Protein AF-A0AAV5HMB4-F1 (afdb_monomer)

Nearest PDB structures (foldseek):
  8u84-assembly1_C1  TM=8.748E-01  e=2.556E-08  Homo sapiens
  4hxi-assembly1_B  TM=8.265E-01  e=2.026E-08  Homo sapiens
  8khp-assembly1_C  TM=8.123E-01  e=6.474E-08  Homo sapiens
  8jas-assembly1_E  TM=8.617E-01  e=1.674E-06  Homo sapiens
  2wzk-assembly1_A  TM=7.618E-01  e=9.342E-06  Mus musculus

Sequence (231 aa):
MALETIEWDQGWDCIQNGITKLKRILEEKPEQPFSSEEYMELYTTIYNMCEQKPPHDYSQQLYDKYREAFEEYITSTVLPSLREKHDEFMLRELVKRWSNHKVMIFWLLRFFHYLDRKFIPRRSLPALNEVGLTCFRELVYNEINGKVRDAVITLIDKEREGERIDRTLLKNVLDIFVEIDMECYEKDFEEPMLNDTGGYYSCKASSWILEDSCPDYMLKATLSSYALVGL

Organism: NCBI:txid152421

Secondary structure (DSSP, 8-state):
-PPPPPPHHHHHHHHHHHHHHHHHHHTT-S-PPPPHHHHHHHHHHHHHHHHSPTTS--HHHHHHHHHHHHHHHIIIIIHHHHHT--HHHHHHHHHHHHHHHHHHHHHHHHHTHHIIIIIHHHHTPPPHHHHHHHHHIIIIIHHHHHHHHHHHHHHHHHHHTT----HHHHHHHHHHHHHH-HHHIIIIIIHHHHHHHHHHHHHHHHHHHHHS-HHHHHHHHHHHHHHHTT-

Mean predicted aligned error: 5.45 Å

pLDDT: mean 91.78, std 8.95, range [39.41, 98.06]

Structure (mmCIF, N/CA/C/O backbone):
data_AF-A0AAV5HMB4-F1
#
_entry.id   AF-A0AAV5HMB4-F1
#
loop_
_atom_site.group_PDB
_atom_site.id
_atom_site.type_symbol
_atom_site.label_atom_id
_atom_site.label_alt_id
_atom_site.label_comp_id
_atom_site.label_asym_id
_atom_site.label_entity_id
_atom_site.label_seq_id
_atom_site.pdbx_PDB_ins_code
_atom_site.Cartn_x
_atom_site.Cartn_y
_atom_site.Cartn_z
_atom_site.occupancy
_atom_site.B_iso_or_equiv
_atom_site.auth_seq_id
_atom_site.auth_comp_id
_atom_site.auth_asym_id
_atom_site.auth_atom_id
_atom_site.pdbx_PDB_model_num
ATOM 1 N N . MET A 1 1 ? -26.431 11.443 32.943 1.00 39.41 1 MET A N 1
ATOM 2 C CA . MET A 1 1 ? -26.708 10.042 32.570 1.00 39.41 1 MET A CA 1
ATOM 3 C C . MET A 1 1 ? -25.369 9.339 32.556 1.00 39.41 1 MET A C 1
ATOM 5 O O . MET A 1 1 ? -24.471 9.846 31.897 1.00 39.41 1 MET A O 1
ATOM 9 N N . ALA A 1 2 ? -25.184 8.302 33.371 1.00 49.53 2 ALA A N 1
ATOM 10 C CA . ALA A 1 2 ? -23.977 7.488 33.279 1.00 49.53 2 ALA A CA 1
ATOM 11 C C . ALA A 1 2 ? -24.028 6.758 31.932 1.00 49.53 2 ALA A C 1
ATOM 13 O O . ALA A 1 2 ? -25.056 6.162 31.623 1.00 49.53 2 ALA A O 1
ATOM 14 N N . LEU A 1 3 ? -22.978 6.888 31.119 1.00 63.16 3 LEU A N 1
ATOM 15 C CA . LEU A 1 3 ? -22.806 6.044 29.940 1.00 63.16 3 LEU A CA 1
ATOM 16 C C . LEU A 1 3 ? -22.775 4.595 30.431 1.00 63.16 3 LEU A C 1
ATOM 18 O O . LEU A 1 3 ? -22.054 4.282 31.381 1.00 63.16 3 LEU A O 1
ATOM 22 N N . GLU A 1 4 ? -23.618 3.753 29.844 1.00 78.50 4 GLU A N 1
ATOM 23 C CA . GLU A 1 4 ? -23.604 2.318 30.104 1.00 78.50 4 GLU A CA 1
ATOM 24 C C . GLU A 1 4 ? -22.206 1.785 29.760 1.00 78.50 4 GLU A C 1
ATOM 26 O O . GLU A 1 4 ? -21.604 2.215 28.775 1.00 78.50 4 GLU A O 1
ATOM 31 N N . THR A 1 5 ? -21.642 0.936 30.621 1.00 87.31 5 THR A N 1
ATOM 32 C CA . THR A 1 5 ? -20.310 0.369 30.373 1.00 87.31 5 THR A CA 1
ATOM 33 C C . THR A 1 5 ? -20.418 -0.635 29.235 1.00 87.31 5 THR A C 1
ATOM 35 O O . THR A 1 5 ? -21.193 -1.582 29.318 1.00 87.31 5 THR A O 1
ATOM 38 N N . ILE A 1 6 ? -19.661 -0.396 28.170 1.00 92.44 6 ILE A N 1
ATOM 39 C CA . ILE A 1 6 ? -19.505 -1.299 27.039 1.00 92.44 6 ILE A CA 1
ATOM 40 C C . ILE A 1 6 ? -18.429 -2.305 27.426 1.00 92.44 6 ILE A C 1
ATOM 42 O O . ILE A 1 6 ? -17.275 -1.927 27.649 1.00 92.44 6 ILE A O 1
ATOM 46 N N . GLU A 1 7 ? -18.812 -3.575 27.508 1.00 94.69 7 GLU A N 1
ATOM 47 C CA . GLU A 1 7 ? -17.868 -4.678 27.668 1.00 94.69 7 GLU A CA 1
ATOM 48 C C . GLU A 1 7 ? -17.010 -4.833 26.410 1.00 94.69 7 GLU A C 1
ATOM 50 O O . GLU A 1 7 ? -17.459 -4.551 25.294 1.00 94.69 7 GLU A O 1
ATOM 55 N N . TRP A 1 8 ? -15.778 -5.314 26.590 1.00 94.44 8 TRP A N 1
ATOM 56 C CA . TRP A 1 8 ? -14.815 -5.463 25.498 1.00 94.44 8 TRP A CA 1
ATOM 57 C C . TRP A 1 8 ? -15.394 -6.214 24.295 1.00 94.44 8 TRP A C 1
ATOM 59 O O . TRP A 1 8 ? -15.354 -5.685 23.188 1.00 94.44 8 TRP A O 1
ATOM 69 N N . ASP A 1 9 ? -15.972 -7.399 24.514 1.00 95.06 9 ASP A N 1
ATOM 70 C CA . ASP A 1 9 ? -16.464 -8.259 23.431 1.00 95.06 9 ASP A CA 1
ATOM 71 C C . ASP A 1 9 ? -17.556 -7.561 22.610 1.00 95.06 9 ASP A C 1
ATOM 73 O O . ASP A 1 9 ? -17.505 -7.546 21.385 1.00 95.06 9 ASP A O 1
ATOM 77 N N . GLN A 1 10 ? -18.495 -6.885 23.280 1.00 94.75 10 GLN A N 1
ATOM 78 C CA . GLN A 1 10 ? -19.576 -6.159 22.614 1.00 94.75 10 GLN A CA 1
ATOM 79 C C . GLN A 1 10 ? -19.045 -5.001 21.761 1.00 94.75 10 GLN A C 1
ATOM 81 O O . GLN A 1 10 ? -19.462 -4.818 20.614 1.00 94.75 10 GLN A O 1
ATOM 86 N N . GLY A 1 11 ? -18.148 -4.192 22.327 1.00 95.31 11 GLY A N 1
ATOM 87 C CA . GLY A 1 11 ? -17.584 -3.047 21.621 1.00 95.31 11 GLY A CA 1
ATOM 88 C C . GLY A 1 11 ? -16.680 -3.474 20.467 1.00 95.31 11 GLY A C 1
ATOM 89 O O . GLY A 1 11 ? -16.768 -2.928 19.365 1.00 95.31 11 GLY A O 1
ATOM 90 N N . TRP A 1 12 ? -15.853 -4.495 20.693 1.00 96.75 12 TRP A N 1
ATOM 91 C CA . TRP A 1 12 ? -14.954 -5.029 19.682 1.00 96.75 12 TRP A CA 1
ATOM 92 C C . TRP A 1 12 ? -15.707 -5.718 18.542 1.00 96.75 12 TRP A C 1
ATOM 94 O O . TRP A 1 12 ? -15.347 -5.492 17.391 1.00 96.75 12 TRP A O 1
ATOM 104 N N . ASP A 1 13 ? -16.786 -6.457 18.807 1.00 97.38 13 ASP A N 1
ATOM 105 C CA . ASP A 1 13 ? -17.613 -7.064 17.755 1.00 97.38 13 ASP A CA 1
ATOM 106 C C . ASP A 1 13 ? -18.195 -6.006 16.804 1.00 97.38 13 ASP A C 1
ATOM 108 O O . ASP A 1 13 ? -18.156 -6.171 15.580 1.00 97.38 13 ASP A O 1
ATOM 112 N N . CYS A 1 14 ? -18.678 -4.878 17.340 1.00 96.31 14 CYS A N 1
ATOM 113 C CA . CYS A 1 14 ? -19.143 -3.744 16.534 1.00 96.31 14 CYS A CA 1
ATOM 114 C C . CYS A 1 14 ? -18.020 -3.206 15.628 1.00 96.31 14 CYS A C 1
ATOM 116 O O . CYS A 1 14 ? -18.187 -3.088 14.409 1.00 96.31 14 CYS A O 1
ATOM 118 N N . ILE A 1 15 ? -16.843 -2.949 16.205 1.00 97.50 15 ILE A N 1
ATOM 119 C CA . ILE A 1 15 ? -15.681 -2.420 15.480 1.00 97.50 15 ILE A CA 1
ATOM 120 C C . ILE A 1 15 ? -15.193 -3.416 14.420 1.00 97.50 15 ILE A C 1
ATOM 122 O O . ILE A 1 15 ? -14.940 -3.037 13.274 1.00 97.50 15 ILE A O 1
ATOM 126 N N . GLN A 1 16 ? -15.104 -4.697 14.770 1.00 96.94 16 GLN A N 1
ATOM 127 C CA . GLN A 1 16 ? -14.660 -5.772 13.889 1.00 96.94 16 GLN A CA 1
ATOM 128 C C . GLN A 1 16 ? -15.610 -5.957 12.703 1.00 96.94 16 GLN A C 1
ATOM 130 O O . GLN A 1 16 ? -15.145 -6.193 11.583 1.00 96.94 16 GLN A O 1
ATOM 135 N N . ASN A 1 17 ? -16.921 -5.792 12.898 1.00 96.94 17 ASN A N 1
ATOM 136 C CA . ASN A 1 17 ? -17.890 -5.782 11.801 1.00 96.94 17 ASN A CA 1
ATOM 137 C C . ASN A 1 17 ? -17.635 -4.613 10.839 1.00 96.94 17 ASN A C 1
ATOM 139 O O . ASN A 1 17 ? -17.607 -4.818 9.622 1.00 96.94 17 ASN A O 1
ATOM 143 N N . GLY A 1 18 ? -17.347 -3.418 11.365 1.00 97.31 18 GLY A N 1
ATOM 144 C CA . GLY A 1 18 ? -16.933 -2.260 10.567 1.00 97.31 18 GLY A CA 1
ATOM 145 C C . GLY A 1 18 ? -15.649 -2.516 9.771 1.00 97.31 18 GLY A C 1
ATOM 146 O O . GLY A 1 18 ? -15.607 -2.291 8.561 1.00 97.31 18 GLY A O 1
ATOM 147 N N . ILE A 1 19 ? -14.614 -3.066 10.411 1.00 97.44 19 ILE A N 1
ATOM 148 C CA . ILE A 1 19 ? -13.346 -3.425 9.751 1.00 97.44 19 ILE A CA 1
ATOM 149 C C . ILE A 1 19 ? -13.575 -4.495 8.673 1.00 97.44 19 ILE A C 1
ATOM 151 O O . ILE A 1 19 ? -13.021 -4.409 7.579 1.00 97.44 19 ILE A O 1
ATOM 155 N N . THR A 1 20 ? -14.421 -5.488 8.942 1.00 97.12 20 THR A N 1
ATOM 156 C CA . THR A 1 20 ? -14.758 -6.550 7.982 1.00 97.12 20 THR A CA 1
ATOM 157 C C . THR A 1 20 ? -15.497 -5.989 6.771 1.00 97.12 20 THR A C 1
ATOM 159 O O . THR A 1 20 ? -15.171 -6.343 5.635 1.00 97.12 20 THR A O 1
ATOM 162 N N . LYS A 1 21 ? -16.450 -5.076 6.987 1.00 97.38 21 LYS A N 1
ATOM 163 C CA . LYS A 1 21 ? -17.125 -4.346 5.909 1.00 97.38 21 LYS A CA 1
ATOM 164 C C . LYS A 1 21 ? -16.120 -3.554 5.072 1.00 97.38 21 LYS A C 1
ATOM 166 O O . LYS A 1 21 ? -16.133 -3.662 3.849 1.00 97.38 21 LYS A O 1
ATOM 171 N N . LEU A 1 22 ? -15.196 -2.834 5.713 1.00 97.50 22 LEU A N 1
ATOM 172 C CA . LEU A 1 22 ? -14.128 -2.109 5.021 1.00 97.50 22 LEU A CA 1
ATOM 173 C C . LEU A 1 22 ? -13.276 -3.053 4.161 1.00 97.50 22 LEU A C 1
ATOM 175 O O . LEU A 1 22 ? -13.123 -2.798 2.971 1.00 97.50 22 LEU A O 1
ATOM 179 N N . LYS A 1 23 ? -12.806 -4.182 4.710 1.00 97.00 23 LYS A N 1
ATOM 180 C CA . LYS A 1 23 ? -12.064 -5.208 3.952 1.00 97.00 23 LYS A CA 1
ATOM 181 C C . LYS A 1 23 ? -12.859 -5.693 2.726 1.00 97.00 23 LYS A C 1
ATOM 183 O O . LYS A 1 23 ? -12.291 -5.854 1.653 1.00 97.00 23 LYS A O 1
ATOM 188 N N . ARG A 1 24 ? -14.179 -5.887 2.840 1.00 97.00 24 ARG A N 1
ATOM 189 C CA . ARG A 1 24 ? -15.041 -6.278 1.704 1.00 97.00 24 ARG A CA 1
ATOM 190 C C . ARG A 1 24 ? -15.123 -5.196 0.624 1.00 97.00 24 ARG A C 1
ATOM 192 O O . ARG A 1 24 ? -15.057 -5.547 -0.551 1.00 97.00 24 ARG A O 1
ATOM 199 N N . ILE A 1 25 ? -15.224 -3.923 1.013 1.00 96.12 25 ILE A N 1
ATOM 200 C CA . ILE A 1 25 ? -15.215 -2.777 0.086 1.00 96.12 25 ILE A CA 1
ATOM 201 C C . ILE A 1 25 ? -13.886 -2.717 -0.679 1.00 96.12 25 ILE A C 1
ATOM 203 O O . ILE A 1 25 ? -13.893 -2.546 -1.896 1.00 96.12 25 ILE A O 1
ATOM 207 N N . LEU A 1 26 ? -12.755 -2.893 0.014 1.00 96.00 26 LEU A N 1
ATOM 208 C CA . LEU A 1 26 ? -11.420 -2.882 -0.601 1.00 96.00 26 LEU A CA 1
ATOM 209 C C . LEU A 1 26 ? -11.236 -4.018 -1.619 1.00 96.00 26 LEU A C 1
ATOM 211 O O . LEU A 1 26 ? -10.623 -3.819 -2.665 1.00 96.00 26 LEU A O 1
ATOM 215 N N . GLU A 1 27 ? -11.812 -5.189 -1.343 1.00 95.69 27 GLU A N 1
ATOM 216 C CA . GLU A 1 27 ? -11.799 -6.336 -2.259 1.00 95.69 27 GLU A CA 1
ATOM 217 C C . GLU A 1 27 ? -12.899 -6.285 -3.333 1.00 95.69 27 GLU A C 1
ATOM 219 O O . GLU A 1 27 ? -13.201 -7.315 -3.936 1.00 95.69 27 GLU A O 1
ATOM 224 N N . GLU A 1 28 ? -13.519 -5.119 -3.563 1.00 93.25 28 GLU A N 1
ATOM 225 C CA . GLU A 1 28 ? -14.558 -4.901 -4.586 1.00 93.25 28 GLU A CA 1
ATOM 226 C C . GLU A 1 28 ? -15.732 -5.897 -4.482 1.00 93.25 28 GLU A C 1
ATOM 228 O O . GLU A 1 28 ? -16.425 -6.195 -5.460 1.00 93.25 28 GLU A O 1
ATOM 233 N N . LYS A 1 29 ? -15.979 -6.440 -3.282 1.00 92.69 29 LYS A N 1
ATOM 234 C CA . LYS A 1 29 ? -17.116 -7.333 -3.040 1.00 92.69 29 LYS A CA 1
ATOM 235 C C . LYS A 1 29 ? -18.410 -6.513 -3.020 1.00 92.69 29 LYS A C 1
ATOM 237 O O . LYS A 1 29 ? -18.366 -5.331 -2.684 1.00 92.69 29 LYS A O 1
ATOM 242 N N . PRO A 1 30 ? -19.575 -7.122 -3.325 1.00 91.12 30 PRO A N 1
ATOM 243 C CA . PRO A 1 30 ? -20.860 -6.433 -3.247 1.00 91.12 30 PRO A CA 1
ATOM 244 C C . PRO A 1 30 ? -21.107 -5.942 -1.816 1.00 91.12 30 PRO A C 1
ATOM 246 O O . PRO A 1 30 ? -21.445 -6.729 -0.928 1.00 91.12 30 PRO A O 1
ATOM 249 N N . GLU A 1 31 ? -20.873 -4.652 -1.600 1.00 92.56 31 GLU A N 1
ATOM 250 C CA . GLU A 1 31 ? -20.955 -3.994 -0.305 1.00 92.56 31 GLU A CA 1
ATOM 251 C C . GLU A 1 31 ? -21.333 -2.528 -0.507 1.00 92.56 31 GLU A C 1
ATOM 253 O O . GLU A 1 31 ? -20.865 -1.871 -1.440 1.00 92.56 31 GLU A O 1
ATOM 258 N N . GLN A 1 32 ? -22.208 -2.014 0.353 1.00 91.69 32 GLN A N 1
ATOM 259 C CA . GLN A 1 32 ? -22.575 -0.601 0.303 1.00 91.69 32 GLN A CA 1
ATOM 260 C C . GLN A 1 32 ? -21.451 0.246 0.919 1.00 91.69 32 GLN A C 1
ATOM 262 O O . GLN A 1 32 ? -20.848 -0.182 1.908 1.00 91.69 32 GLN A O 1
ATOM 267 N N . PRO A 1 33 ? -21.187 1.463 0.408 1.00 91.75 33 PRO A N 1
ATOM 268 C CA . PRO A 1 33 ? -20.329 2.418 1.102 1.00 91.75 33 PRO A CA 1
ATOM 269 C C . PRO A 1 33 ? -20.808 2.659 2.539 1.00 91.75 33 PRO A C 1
ATOM 271 O O . PRO A 1 33 ? -21.983 2.462 2.855 1.00 91.75 33 PRO A O 1
ATOM 274 N N . PHE A 1 34 ? -19.905 3.112 3.409 1.00 94.06 34 PHE A N 1
ATOM 275 C CA . PHE A 1 34 ? -20.282 3.484 4.772 1.00 94.06 34 PHE A CA 1
ATOM 276 C C . PHE A 1 34 ? -21.311 4.613 4.771 1.00 94.06 34 PHE A C 1
ATOM 278 O O . PHE A 1 34 ? -21.088 5.669 4.167 1.00 94.06 34 PHE A O 1
ATOM 285 N N . SER A 1 35 ? -22.418 4.400 5.478 1.00 95.44 35 SER A N 1
ATOM 286 C CA . SER A 1 35 ? -23.375 5.461 5.768 1.00 95.44 35 SER A CA 1
ATOM 287 C C . SER A 1 35 ? -22.843 6.371 6.880 1.00 95.44 35 SER A C 1
ATOM 289 O O . SER A 1 35 ? -21.951 6.007 7.653 1.00 95.44 35 SER A O 1
ATOM 291 N N . SER A 1 36 ? -23.410 7.574 6.990 1.00 94.88 36 SER A N 1
ATOM 292 C CA . SER A 1 36 ? -23.105 8.464 8.115 1.00 94.88 36 SER A CA 1
ATOM 293 C C . SER A 1 36 ? -23.468 7.828 9.459 1.00 94.88 36 SER A C 1
ATOM 295 O O . SER A 1 36 ? -22.772 8.068 10.438 1.00 94.88 36 SER A O 1
ATOM 297 N N . GLU A 1 37 ? -24.527 7.017 9.510 1.00 95.12 37 GLU A N 1
ATOM 298 C CA . GLU A 1 37 ? -24.980 6.340 10.730 1.00 95.12 37 GLU A CA 1
ATOM 299 C C . GLU A 1 37 ? -23.974 5.278 11.180 1.00 95.12 37 GLU A C 1
ATOM 301 O O . GLU A 1 37 ? -23.559 5.300 12.334 1.00 95.12 37 GLU A O 1
ATOM 306 N N . GLU A 1 38 ? -23.495 4.434 10.262 1.00 95.38 38 GLU A N 1
ATOM 307 C CA . GLU A 1 38 ? -22.480 3.410 10.558 1.00 95.38 38 GLU A CA 1
ATOM 308 C C . GLU A 1 38 ? -21.154 4.042 10.996 1.00 95.38 38 GLU A C 1
ATOM 310 O O . GLU A 1 38 ? -20.512 3.585 11.939 1.00 95.38 38 GLU A O 1
ATOM 315 N N . TYR A 1 39 ? -20.743 5.129 10.332 1.00 94.69 39 TYR A N 1
ATOM 316 C CA . TYR A 1 39 ? -19.565 5.885 10.750 1.00 94.69 39 TYR A CA 1
ATOM 317 C C . TYR A 1 39 ? -19.721 6.421 12.180 1.00 94.69 39 TYR A C 1
ATOM 319 O O . TYR A 1 39 ? -18.795 6.296 12.985 1.00 94.69 39 TYR A O 1
ATOM 327 N N . MET A 1 40 ? -20.875 7.016 12.496 1.00 95.56 40 MET A N 1
ATOM 328 C CA . MET A 1 40 ? -21.145 7.553 13.829 1.00 95.56 40 MET A CA 1
ATOM 329 C C . MET A 1 40 ? -21.202 6.446 14.881 1.00 95.56 40 MET A C 1
ATOM 331 O O . MET A 1 40 ? -20.641 6.627 15.954 1.00 95.56 40 MET A O 1
ATOM 335 N N . GLU A 1 41 ? -21.807 5.300 14.576 1.00 96.06 41 GLU A N 1
ATOM 336 C CA . GLU A 1 41 ? -21.862 4.144 15.474 1.00 96.06 41 GLU A CA 1
ATOM 337 C C . GLU A 1 41 ? -20.458 3.635 15.829 1.00 96.06 41 GLU A C 1
ATOM 339 O O . GLU A 1 41 ? -20.128 3.511 17.012 1.00 96.06 41 GLU A O 1
ATOM 344 N N . LEU A 1 42 ? -19.597 3.427 14.826 1.00 97.12 42 LEU A N 1
ATOM 345 C CA . LEU A 1 42 ? -18.217 2.973 15.028 1.00 97.12 42 LEU A CA 1
ATOM 346 C C . LEU A 1 42 ? -17.402 3.993 15.829 1.00 97.12 42 LEU A C 1
ATOM 348 O O . LEU A 1 42 ? -16.750 3.642 16.815 1.00 97.12 42 LEU A O 1
ATOM 352 N N . TYR A 1 43 ? -17.469 5.268 15.437 1.00 96.00 43 TYR A N 1
ATOM 353 C CA . TYR A 1 43 ? -16.756 6.342 16.124 1.00 96.00 43 TYR A CA 1
ATOM 354 C C . TYR A 1 43 ? -17.217 6.494 17.579 1.00 9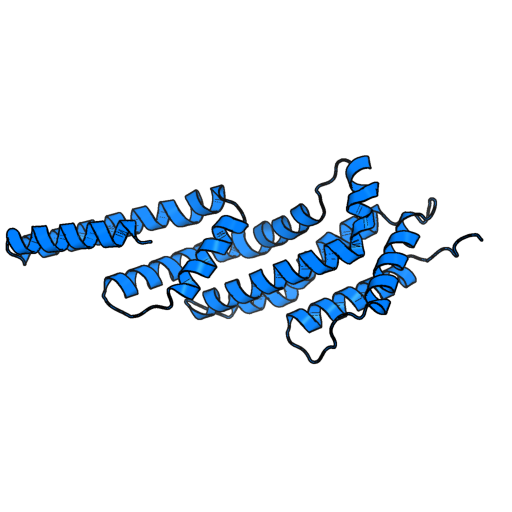6.00 43 TYR A C 1
ATOM 356 O O . TYR A 1 43 ? -16.390 6.594 18.487 1.00 96.00 43 TYR A O 1
ATOM 364 N N . THR A 1 44 ? -18.530 6.501 17.823 1.00 95.12 44 THR A N 1
ATOM 365 C CA . THR A 1 44 ? -19.101 6.640 19.168 1.00 95.12 44 THR A CA 1
ATOM 366 C C . THR A 1 44 ? -18.788 5.428 20.039 1.00 95.12 44 THR A C 1
ATOM 368 O O . THR A 1 44 ? -18.480 5.611 21.215 1.00 95.12 44 THR A O 1
ATOM 371 N N . THR A 1 45 ? -18.790 4.217 19.480 1.00 96.12 45 THR A N 1
ATOM 372 C CA . THR A 1 45 ? -18.389 3.000 20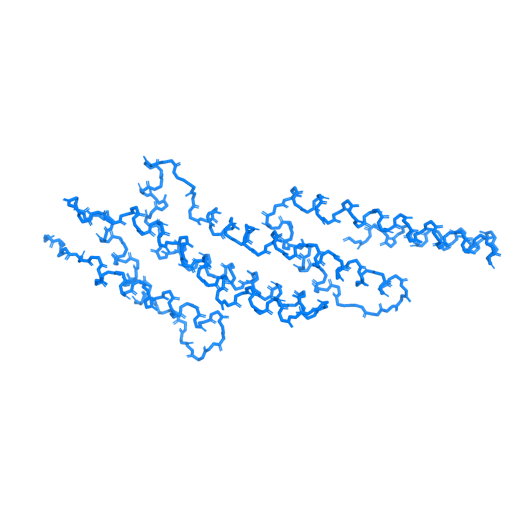.202 1.00 96.12 45 THR A CA 1
ATOM 373 C C . THR A 1 45 ? -16.940 3.097 20.672 1.00 96.12 45 THR A C 1
ATOM 375 O O . THR A 1 45 ? -16.683 2.989 21.871 1.00 96.12 45 THR A O 1
ATOM 378 N N . ILE A 1 46 ? -16.005 3.412 19.769 1.00 96.00 46 ILE A N 1
ATOM 379 C CA . ILE A 1 46 ? -14.581 3.585 20.108 1.00 96.00 46 ILE A CA 1
ATOM 380 C C . ILE A 1 46 ? -14.396 4.705 21.138 1.00 96.00 46 ILE A C 1
ATOM 382 O O . ILE A 1 46 ? -13.677 4.528 22.121 1.00 96.00 46 ILE A O 1
ATOM 386 N N . TYR A 1 47 ? -15.065 5.846 20.945 1.00 95.06 47 TYR A N 1
ATOM 387 C CA . TYR A 1 47 ? -15.029 6.970 21.882 1.00 95.06 47 TYR A CA 1
ATOM 388 C C . TYR A 1 47 ? -15.469 6.553 23.291 1.00 95.06 47 TYR A C 1
ATOM 390 O O . TYR A 1 47 ? -14.747 6.801 24.258 1.00 95.06 47 TYR A O 1
ATOM 398 N N . ASN A 1 48 ? -16.619 5.885 23.409 1.00 94.75 48 ASN A N 1
ATOM 399 C CA . ASN A 1 48 ? -17.159 5.449 24.695 1.00 94.75 48 ASN A CA 1
ATOM 400 C C . ASN A 1 48 ? -16.230 4.436 25.379 1.00 94.75 48 ASN A C 1
ATOM 402 O O . ASN A 1 48 ? -15.956 4.581 26.568 1.00 94.75 48 ASN A O 1
ATOM 406 N N . MET A 1 49 ? -15.676 3.477 24.629 1.00 95.19 49 MET A N 1
ATOM 407 C CA . MET A 1 49 ? -14.714 2.498 25.153 1.00 95.19 49 MET A CA 1
ATOM 408 C C . MET A 1 49 ? -13.410 3.140 25.658 1.00 95.19 49 MET A C 1
ATOM 410 O O . MET A 1 49 ? -12.790 2.613 26.581 1.00 95.19 49 MET A O 1
ATOM 414 N N . CYS A 1 50 ? -12.992 4.275 25.085 1.00 93.56 50 CYS A N 1
ATOM 415 C CA . CYS A 1 50 ? -11.808 5.016 25.537 1.00 93.56 50 CYS A CA 1
ATOM 416 C C . CYS A 1 50 ? -12.085 5.941 26.736 1.00 93.56 50 CYS A C 1
ATOM 418 O O . CYS A 1 50 ? -11.183 6.226 27.517 1.00 93.56 50 CYS A O 1
ATOM 420 N N . GLU A 1 51 ? -13.309 6.460 26.875 1.00 92.69 51 GLU A N 1
ATOM 421 C CA . GLU A 1 51 ? -13.690 7.366 27.976 1.00 92.69 51 GLU A CA 1
ATOM 422 C C . GLU A 1 51 ? -14.129 6.632 29.252 1.00 92.69 51 GLU A C 1
ATOM 424 O O . GLU A 1 51 ? -14.289 7.247 30.314 1.00 92.69 51 GLU A O 1
ATOM 429 N N . GLN A 1 52 ? -14.336 5.319 29.165 1.00 91.81 52 GLN A N 1
ATOM 430 C CA . GLN A 1 52 ? -14.629 4.466 30.308 1.00 91.81 52 GLN A CA 1
ATOM 431 C C . GLN A 1 52 ? -13.514 4.519 31.359 1.00 91.81 52 GLN A C 1
ATOM 433 O O . GLN A 1 52 ? -12.328 4.639 31.065 1.00 91.81 52 GLN A O 1
ATOM 438 N N . LYS A 1 53 ? -13.904 4.428 32.635 1.00 87.50 53 LYS A N 1
ATOM 439 C CA . LYS A 1 53 ? -12.944 4.408 33.745 1.00 87.50 53 LYS A CA 1
ATOM 440 C C . LYS A 1 53 ? -12.313 3.020 33.890 1.00 87.50 53 LYS A C 1
ATOM 442 O O . LYS A 1 53 ? -12.988 2.023 33.620 1.00 87.50 53 LYS A O 1
ATOM 447 N N . PRO A 1 54 ? -11.082 2.930 34.432 1.00 85.12 54 PRO A N 1
ATOM 448 C CA . PRO A 1 54 ? -10.496 1.655 34.827 1.00 85.12 54 PRO A CA 1
ATOM 449 C C . PRO A 1 54 ? -11.466 0.831 35.696 1.00 85.12 54 PRO A C 1
ATOM 451 O O . PRO A 1 54 ? -12.113 1.408 36.577 1.00 85.12 54 PRO A O 1
ATOM 454 N N . PRO A 1 55 ? -11.578 -0.492 35.479 1.00 84.69 55 PRO A N 1
ATOM 455 C CA . PRO A 1 55 ? -10.744 -1.335 34.610 1.00 84.69 55 PRO A CA 1
ATOM 456 C C . PRO A 1 55 ? -11.164 -1.395 33.125 1.00 84.69 55 PRO A C 1
ATOM 458 O O . PRO A 1 55 ? -10.523 -2.108 32.364 1.00 84.69 55 PRO A O 1
ATOM 461 N N . HIS A 1 56 ? -12.191 -0.654 32.701 1.00 88.44 56 HIS A N 1
ATOM 462 C CA . HIS A 1 56 ? -12.787 -0.753 31.358 1.00 88.44 56 HIS A CA 1
ATOM 463 C C . HIS A 1 56 ? -12.287 0.325 30.378 1.00 88.44 56 HIS A C 1
ATOM 465 O O . HIS A 1 56 ? -12.964 0.616 29.396 1.00 88.44 56 HIS A O 1
ATOM 471 N N . ASP A 1 57 ? -11.142 0.958 30.664 1.00 92.38 57 ASP A N 1
ATOM 472 C CA . ASP A 1 57 ? -10.447 1.821 29.699 1.00 92.38 57 ASP A CA 1
ATOM 473 C C . ASP A 1 57 ? -9.720 0.924 28.694 1.00 92.38 57 ASP A C 1
ATOM 475 O O . ASP A 1 57 ? -8.683 0.328 29.007 1.00 92.38 57 ASP A O 1
ATOM 479 N N . TYR A 1 58 ? -10.274 0.828 27.488 1.00 95.25 58 TYR A N 1
ATOM 480 C CA . TYR A 1 58 ? -9.749 -0.038 26.435 1.00 95.25 58 TYR A CA 1
ATOM 481 C C . TYR A 1 58 ? -8.840 0.691 25.443 1.00 95.25 58 TYR A C 1
ATOM 483 O O . TYR A 1 58 ? -8.484 0.123 24.412 1.00 95.25 58 TYR A O 1
ATOM 491 N N . SER A 1 59 ? -8.414 1.925 25.735 1.00 94.56 59 SER A N 1
ATOM 492 C CA . SER A 1 59 ? -7.656 2.755 24.785 1.00 94.56 59 SER A CA 1
ATOM 493 C C . SER A 1 59 ? -6.375 2.080 24.276 1.00 94.56 59 SER A C 1
ATOM 495 O O . SER A 1 59 ? -6.086 2.128 23.082 1.00 94.56 59 SER A O 1
ATOM 497 N N . GLN A 1 60 ? -5.624 1.414 25.164 1.00 94.88 60 GLN A N 1
ATOM 498 C CA . GLN A 1 60 ? -4.416 0.671 24.779 1.00 94.88 60 GLN A CA 1
ATOM 499 C C . GLN A 1 60 ? -4.758 -0.528 23.889 1.00 94.88 60 GLN A C 1
ATOM 501 O O . GLN A 1 60 ? -4.155 -0.690 22.836 1.00 94.88 60 GLN A O 1
ATOM 506 N N . GLN A 1 61 ? -5.757 -1.328 24.275 1.00 96.06 61 GLN A N 1
ATOM 507 C CA . GLN A 1 61 ? -6.159 -2.503 23.498 1.00 96.06 61 GLN A CA 1
ATOM 508 C C . GLN A 1 61 ? -6.671 -2.110 22.108 1.00 96.06 61 GLN A C 1
ATOM 510 O O . GLN A 1 61 ? -6.339 -2.765 21.128 1.00 96.06 61 GLN A O 1
ATOM 515 N N . LEU A 1 62 ? -7.427 -1.014 21.993 1.00 97.00 62 LEU A N 1
ATOM 516 C CA . LEU A 1 62 ? -7.896 -0.492 20.706 1.00 97.00 62 LEU A CA 1
ATOM 517 C C . LEU A 1 62 ? -6.746 0.017 19.828 1.00 97.00 62 LEU A C 1
ATOM 519 O O . LEU A 1 62 ? -6.788 -0.168 18.614 1.00 97.00 62 LEU A O 1
ATOM 523 N N . TYR A 1 63 ? -5.717 0.627 20.423 1.00 96.69 63 TYR A N 1
ATOM 524 C CA . TYR A 1 63 ? -4.506 1.021 19.699 1.00 96.69 63 TYR A CA 1
ATOM 525 C C . TYR A 1 63 ? -3.746 -0.199 19.156 1.00 96.69 63 TYR A C 1
ATOM 527 O O . TYR A 1 63 ? -3.342 -0.204 17.994 1.00 96.69 63 TYR A O 1
ATOM 535 N N . ASP A 1 64 ? -3.607 -1.255 19.957 1.00 96.44 64 ASP A N 1
ATOM 536 C CA . ASP A 1 64 ? -2.946 -2.491 19.524 1.00 96.44 64 ASP A CA 1
ATOM 537 C C . ASP A 1 64 ? -3.758 -3.169 18.403 1.00 96.44 64 ASP A C 1
ATOM 539 O O . ASP A 1 64 ? -3.226 -3.508 17.343 1.00 96.44 64 ASP A O 1
ATOM 543 N N . LYS A 1 65 ? -5.086 -3.236 18.566 1.00 97.25 65 LYS A N 1
ATOM 544 C CA . LYS A 1 65 ? -6.010 -3.760 17.552 1.00 97.25 65 LYS A CA 1
ATOM 545 C C . LYS A 1 65 ? -6.022 -2.978 16.242 1.00 97.25 65 LYS A C 1
ATOM 547 O O . LYS A 1 65 ? -6.245 -3.572 15.187 1.00 97.25 65 LYS A O 1
ATOM 552 N N . TYR A 1 66 ? -5.774 -1.671 16.278 1.00 97.19 66 TYR A N 1
ATOM 553 C CA . TYR A 1 66 ? -5.639 -0.863 15.067 1.00 97.19 66 TYR A CA 1
ATOM 554 C C . TYR A 1 66 ? -4.483 -1.362 14.191 1.00 97.19 66 TYR A C 1
ATOM 556 O O . TYR A 1 66 ? -4.660 -1.529 12.984 1.00 97.19 66 TYR A O 1
ATOM 564 N N . ARG A 1 67 ? -3.321 -1.649 14.795 1.00 96.81 67 ARG A N 1
ATOM 565 C CA . ARG A 1 67 ? -2.176 -2.237 14.085 1.00 96.81 67 ARG A CA 1
ATOM 566 C C . ARG A 1 67 ? -2.515 -3.637 13.574 1.00 96.81 67 ARG A C 1
ATOM 568 O O . ARG A 1 67 ? -2.351 -3.894 12.383 1.00 96.81 67 ARG A O 1
ATOM 575 N N . GLU A 1 68 ? -3.047 -4.502 14.441 1.00 97.75 68 GLU A N 1
ATOM 576 C CA . GLU A 1 68 ? -3.403 -5.885 14.081 1.00 97.75 68 GLU A CA 1
ATOM 577 C C . GLU A 1 68 ? -4.351 -5.950 12.872 1.00 97.75 68 GLU A C 1
ATOM 579 O O . GLU A 1 68 ? -4.212 -6.829 12.024 1.00 97.75 68 GLU A O 1
ATOM 584 N N . ALA A 1 69 ? -5.281 -4.997 12.738 1.00 97.88 69 ALA A N 1
ATOM 585 C CA . ALA A 1 69 ? -6.200 -4.946 11.603 1.00 97.88 69 ALA A CA 1
ATOM 586 C C . ALA A 1 69 ? -5.473 -4.827 10.249 1.00 97.88 69 ALA A C 1
ATOM 588 O O . ALA A 1 69 ? -5.889 -5.468 9.276 1.00 97.88 69 ALA A O 1
ATOM 589 N N . PHE A 1 70 ? -4.394 -4.037 10.177 1.00 97.88 70 PHE A N 1
ATOM 590 C CA . PHE A 1 70 ? -3.552 -3.955 8.980 1.00 97.88 70 PHE A CA 1
ATOM 591 C C . PHE A 1 70 ? -2.743 -5.228 8.780 1.00 97.88 70 PHE A C 1
ATOM 593 O O . PHE A 1 70 ? -2.732 -5.761 7.674 1.00 97.88 70 PHE A O 1
ATOM 600 N N . GLU A 1 71 ? -2.091 -5.724 9.831 1.00 97.94 71 GLU A N 1
ATOM 601 C CA . GLU A 1 71 ? -1.240 -6.917 9.758 1.00 97.94 71 GLU A CA 1
ATOM 602 C C . GLU A 1 71 ? -2.029 -8.138 9.269 1.00 97.94 71 GLU A C 1
ATOM 604 O O . GLU A 1 71 ? -1.575 -8.868 8.384 1.00 97.94 71 GLU A O 1
ATOM 609 N N . GLU A 1 72 ? -3.250 -8.318 9.774 1.00 97.94 72 GLU A N 1
ATOM 610 C CA . GLU A 1 72 ? -4.153 -9.389 9.370 1.00 97.94 72 GLU A CA 1
ATOM 611 C C . GLU A 1 72 ? -4.559 -9.252 7.896 1.00 97.94 72 GLU A C 1
ATOM 613 O O . GLU A 1 72 ? -4.471 -10.221 7.139 1.00 97.94 72 GLU A O 1
ATOM 618 N N . TYR A 1 73 ? -4.979 -8.061 7.455 1.00 98.06 73 TYR A N 1
ATOM 619 C CA . TYR A 1 73 ? -5.368 -7.828 6.058 1.00 98.06 73 TYR A CA 1
ATOM 620 C C . TYR A 1 73 ? -4.187 -8.021 5.098 1.00 98.06 73 TYR A C 1
ATOM 622 O O . TYR A 1 73 ? -4.316 -8.691 4.067 1.00 98.06 73 TYR A O 1
ATOM 630 N N . ILE A 1 74 ? -3.018 -7.492 5.460 1.00 97.94 74 ILE A N 1
ATOM 631 C CA . ILE A 1 74 ? -1.803 -7.609 4.660 1.00 97.94 74 ILE A CA 1
ATOM 632 C C . ILE A 1 74 ? -1.400 -9.078 4.521 1.00 97.94 74 ILE A C 1
ATOM 634 O O . ILE A 1 74 ? -1.204 -9.564 3.407 1.00 97.94 74 ILE A O 1
ATOM 638 N N . THR A 1 75 ? -1.334 -9.803 5.635 1.00 97.56 75 THR A N 1
ATOM 639 C CA . THR A 1 75 ? -0.849 -11.189 5.655 1.00 97.56 75 THR A CA 1
ATOM 640 C C . THR A 1 75 ? -1.824 -12.155 4.986 1.00 97.56 75 THR A C 1
ATOM 642 O O . THR A 1 75 ? -1.399 -13.065 4.276 1.00 97.56 75 THR A O 1
ATOM 645 N N . SER A 1 76 ? -3.130 -11.969 5.191 1.00 97.12 76 SER A N 1
ATOM 646 C CA . SER A 1 76 ? -4.156 -12.887 4.675 1.00 97.12 76 SER A CA 1
ATOM 647 C C . SER A 1 76 ? -4.542 -12.635 3.219 1.00 97.12 76 SER A C 1
ATOM 649 O O . SER A 1 76 ? -4.990 -13.562 2.549 1.00 97.12 76 SER A O 1
ATOM 651 N N . THR A 1 77 ? -4.405 -11.398 2.732 1.00 96.88 77 THR A N 1
ATOM 652 C CA . THR A 1 77 ? -4.981 -10.985 1.442 1.00 96.88 77 THR A CA 1
ATOM 653 C C . THR A 1 77 ? -3.944 -10.335 0.530 1.00 96.88 77 THR A C 1
ATOM 655 O O . THR A 1 77 ? -3.752 -10.783 -0.601 1.00 96.88 77 THR A O 1
ATOM 658 N N . VAL A 1 78 ? -3.233 -9.311 1.013 1.00 97.56 78 VAL A N 1
ATOM 659 C CA . VAL A 1 78 ? -2.305 -8.524 0.181 1.00 97.56 78 VAL A CA 1
ATOM 660 C C . VAL A 1 78 ? -1.099 -9.358 -0.252 1.00 97.56 78 VAL A C 1
ATOM 662 O O . VAL A 1 78 ? -0.862 -9.510 -1.449 1.00 97.56 78 VAL A O 1
ATOM 665 N N . LEU A 1 79 ? -0.362 -9.942 0.694 1.00 97.00 79 LEU A N 1
ATOM 666 C CA . LEU A 1 79 ? 0.856 -10.699 0.398 1.00 97.00 79 LEU A CA 1
ATOM 667 C C . LEU A 1 79 ? 0.604 -11.918 -0.501 1.00 97.00 79 LEU A C 1
ATOM 669 O O . LEU A 1 79 ? 1.320 -12.053 -1.494 1.00 97.00 79 LEU A O 1
ATOM 673 N N . PRO A 1 80 ? -0.409 -12.774 -0.253 1.00 97.31 80 PRO A N 1
ATOM 674 C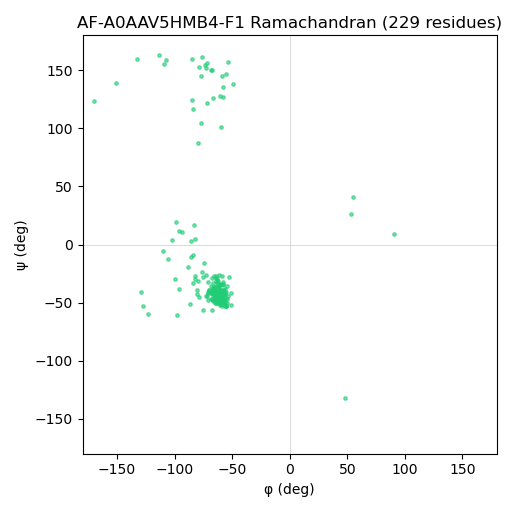 CA . PRO A 1 80 ? -0.733 -13.863 -1.173 1.00 97.31 80 PRO A CA 1
ATOM 675 C C . PRO A 1 80 ? -0.995 -13.368 -2.601 1.00 97.31 80 PRO A C 1
ATOM 677 O O . PRO A 1 80 ? -0.396 -13.877 -3.546 1.00 97.31 80 PRO A O 1
ATOM 680 N N . SER A 1 81 ? -1.794 -12.305 -2.756 1.00 96.06 81 SE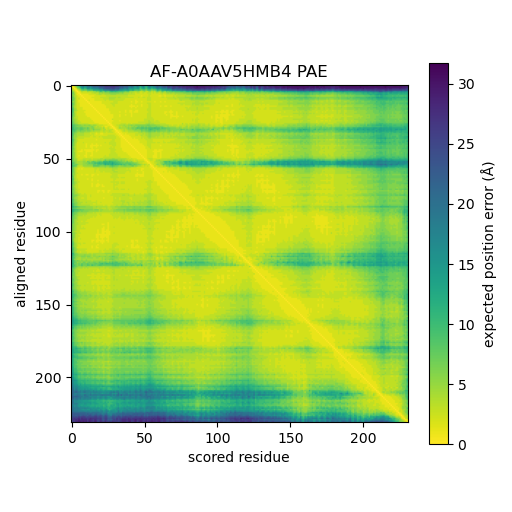R A N 1
ATOM 681 C CA . SER A 1 81 ? -2.153 -11.768 -4.076 1.00 96.06 81 SER A CA 1
ATOM 682 C C . SER A 1 81 ? -0.968 -11.218 -4.879 1.00 96.06 81 SER A C 1
ATOM 684 O O . SER A 1 81 ? -1.005 -11.242 -6.115 1.00 96.06 81 SER A O 1
ATOM 686 N N . LEU A 1 82 ? 0.063 -10.724 -4.181 1.00 96.25 82 LEU A N 1
ATOM 687 C CA . LEU A 1 82 ? 1.314 -10.236 -4.761 1.00 96.25 82 LEU A CA 1
ATOM 688 C C . LEU A 1 82 ? 2.252 -11.393 -5.102 1.00 96.25 82 LEU A C 1
ATOM 690 O O . LEU A 1 82 ? 2.836 -11.401 -6.180 1.00 96.25 82 LEU A O 1
ATOM 694 N N . ARG A 1 83 ? 2.371 -12.387 -4.213 1.00 94.94 83 ARG A N 1
ATOM 695 C CA . ARG A 1 83 ? 3.238 -13.564 -4.400 1.00 94.94 83 ARG A CA 1
ATOM 696 C C . ARG A 1 83 ? 2.812 -14.439 -5.577 1.00 94.94 83 ARG A C 1
ATOM 698 O O . ARG A 1 83 ? 3.668 -15.064 -6.194 1.00 94.94 83 ARG A O 1
ATOM 705 N N . GLU A 1 84 ? 1.516 -14.486 -5.873 1.00 95.00 84 GLU A N 1
ATOM 706 C CA . GLU A 1 84 ? 0.950 -15.242 -6.999 1.00 95.00 84 GLU A CA 1
ATOM 707 C C . GLU A 1 84 ? 1.207 -14.597 -8.369 1.00 95.00 84 GLU A C 1
ATOM 709 O O . GLU A 1 84 ? 1.028 -15.251 -9.397 1.00 95.00 84 GLU A O 1
ATOM 714 N N . LYS A 1 85 ? 1.598 -13.318 -8.408 1.00 94.94 85 LYS A N 1
ATOM 715 C CA . LYS A 1 85 ? 1.812 -12.568 -9.649 1.00 94.94 85 LYS A CA 1
ATOM 716 C C . LYS A 1 85 ? 3.294 -12.301 -9.881 1.00 94.94 85 LYS A C 1
ATOM 718 O O . LYS A 1 85 ? 4.094 -12.229 -8.952 1.00 94.94 85 LYS A O 1
ATOM 723 N N . HIS A 1 86 ? 3.646 -12.104 -11.147 1.00 93.38 86 HIS A N 1
ATOM 724 C CA . HIS A 1 86 ? 5.013 -11.824 -11.582 1.00 93.38 86 HIS A CA 1
ATOM 725 C C . HIS A 1 86 ? 5.048 -10.642 -12.552 1.00 93.38 86 HIS A C 1
ATOM 727 O O . HIS A 1 86 ? 4.021 -10.281 -13.139 1.00 93.38 86 HIS A O 1
ATOM 733 N N . ASP A 1 87 ? 6.229 -10.041 -12.685 1.00 92.06 87 ASP A N 1
ATOM 734 C CA . ASP A 1 87 ? 6.532 -8.968 -13.632 1.00 92.06 87 ASP A CA 1
ATOM 735 C C . ASP A 1 87 ? 5.480 -7.842 -13.610 1.00 92.06 87 ASP A C 1
ATOM 737 O O . ASP A 1 87 ? 5.064 -7.373 -12.549 1.00 92.06 87 ASP A O 1
ATOM 741 N N . GLU A 1 88 ? 5.003 -7.417 -14.779 1.00 93.94 88 GLU A N 1
ATOM 742 C CA . GLU A 1 88 ? 4.043 -6.325 -14.926 1.00 93.94 88 GLU A CA 1
ATOM 743 C C . GLU A 1 88 ? 2.724 -6.567 -14.167 1.00 93.94 88 GLU A C 1
ATOM 745 O O . GLU A 1 88 ? 2.142 -5.632 -13.613 1.00 93.94 88 GLU A O 1
ATOM 750 N N . PHE A 1 89 ? 2.253 -7.816 -14.075 1.00 95.38 89 PHE A N 1
ATOM 751 C CA . PHE A 1 89 ? 1.032 -8.136 -13.328 1.00 95.38 89 PHE A CA 1
ATOM 752 C C . PHE A 1 89 ? 1.215 -7.941 -11.822 1.00 95.38 89 PHE A C 1
ATOM 754 O O . PHE A 1 89 ? 0.289 -7.486 -11.148 1.00 95.38 89 PHE A O 1
ATOM 761 N N . MET A 1 90 ? 2.405 -8.247 -11.296 1.00 97.31 90 MET A N 1
ATOM 762 C CA . MET A 1 90 ? 2.754 -7.971 -9.901 1.00 97.31 90 MET A CA 1
ATOM 763 C C . MET A 1 90 ? 2.805 -6.463 -9.642 1.00 97.31 90 MET A C 1
ATOM 765 O O . MET A 1 90 ? 2.283 -6.009 -8.627 1.00 97.31 90 MET A O 1
ATOM 769 N N . LEU A 1 91 ? 3.360 -5.677 -10.570 1.00 97.31 91 LEU A N 1
ATOM 770 C CA . LEU A 1 91 ? 3.398 -4.214 -10.457 1.00 97.31 91 LEU A CA 1
ATOM 771 C C . LEU A 1 91 ? 1.990 -3.605 -10.429 1.00 97.31 91 LEU A C 1
ATOM 773 O O . LEU A 1 91 ? 1.691 -2.762 -9.584 1.00 97.31 91 LEU A O 1
ATOM 777 N N . ARG A 1 92 ? 1.093 -4.061 -11.312 1.00 97.75 92 ARG A N 1
ATOM 778 C CA . ARG A 1 92 ? -0.311 -3.608 -11.334 1.00 97.75 92 ARG A CA 1
ATOM 779 C C . ARG A 1 92 ? -1.034 -3.953 -10.036 1.00 97.75 92 ARG A C 1
ATOM 781 O O . ARG A 1 92 ? -1.777 -3.126 -9.506 1.00 97.75 92 ARG A O 1
ATOM 788 N N . GLU A 1 93 ? -0.795 -5.151 -9.512 1.00 97.75 93 GLU A N 1
ATOM 789 C CA . GLU A 1 93 ? -1.346 -5.559 -8.224 1.00 97.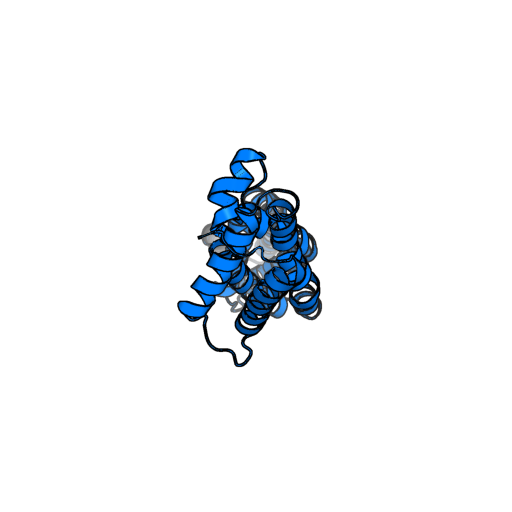75 93 GLU A CA 1
ATOM 790 C C . GLU A 1 93 ? -0.795 -4.708 -7.084 1.00 97.75 93 GLU A C 1
ATOM 792 O O . GLU A 1 93 ? -1.574 -4.258 -6.254 1.00 97.75 93 GLU A O 1
ATOM 797 N N . LEU A 1 94 ? 0.506 -4.415 -7.061 1.00 97.81 94 LEU A N 1
ATOM 798 C CA . LEU A 1 94 ? 1.106 -3.545 -6.052 1.00 97.81 94 LEU A CA 1
ATOM 799 C C . LEU A 1 94 ? 0.451 -2.162 -6.037 1.00 97.81 94 LEU A C 1
ATOM 801 O O . LEU A 1 94 ? 0.055 -1.688 -4.972 1.00 97.81 94 LEU A O 1
ATOM 805 N N . VAL A 1 95 ? 0.258 -1.551 -7.207 1.00 97.81 95 VAL A N 1
ATOM 806 C CA . VAL A 1 95 ? -0.428 -0.254 -7.323 1.00 97.81 95 VAL A CA 1
ATOM 807 C C . VAL A 1 95 ? -1.857 -0.330 -6.783 1.00 97.81 95 VAL A C 1
ATOM 809 O O . VAL A 1 95 ? -2.271 0.536 -6.005 1.00 97.81 95 VAL A O 1
ATOM 812 N N . LYS A 1 96 ? -2.601 -1.392 -7.122 1.00 97.56 96 LYS A N 1
ATOM 813 C CA . LYS A 1 96 ? -3.944 -1.630 -6.572 1.00 97.56 96 LYS A CA 1
ATOM 814 C C . LYS A 1 96 ? -3.908 -1.765 -5.047 1.00 97.56 96 LYS A C 1
ATOM 816 O O . LYS A 1 96 ? -4.683 -1.113 -4.348 1.00 97.56 96 LYS A O 1
ATOM 821 N N . ARG A 1 97 ? -3.003 -2.590 -4.517 1.00 97.81 97 ARG A N 1
ATOM 822 C CA . ARG A 1 97 ? -2.897 -2.885 -3.082 1.00 97.81 97 ARG A CA 1
ATOM 823 C C . ARG A 1 97 ? -2.477 -1.670 -2.272 1.00 97.81 97 ARG A C 1
ATOM 825 O O . ARG A 1 97 ? -3.045 -1.456 -1.205 1.00 97.81 97 ARG A O 1
ATOM 832 N N . TRP A 1 98 ? -1.576 -0.841 -2.791 1.00 97.56 98 TRP A N 1
ATOM 833 C CA . TRP A 1 98 ? -1.222 0.431 -2.166 1.00 97.56 98 TRP A CA 1
ATOM 834 C C . TRP A 1 98 ? -2.402 1.407 -2.134 1.00 97.56 98 TRP A C 1
ATOM 836 O O . TRP A 1 98 ? -2.693 1.992 -1.093 1.00 97.56 98 TRP A O 1
ATOM 846 N N . SER A 1 99 ? -3.141 1.540 -3.241 1.00 97.50 99 SER A N 1
ATOM 847 C CA . SER A 1 99 ? -4.349 2.374 -3.284 1.00 97.50 99 SER A CA 1
ATOM 848 C C . SER A 1 99 ? -5.385 1.925 -2.246 1.00 97.50 99 SER A C 1
ATOM 850 O O . SER A 1 99 ? -5.862 2.737 -1.448 1.00 97.50 99 SER A O 1
ATOM 852 N N . ASN A 1 100 ? -5.650 0.617 -2.173 1.00 97.88 100 ASN A N 1
ATOM 853 C CA . ASN A 1 100 ? -6.533 0.031 -1.165 1.00 97.88 100 ASN A CA 1
ATOM 854 C C . ASN A 1 100 ? -6.030 0.287 0.261 1.00 97.88 100 ASN A C 1
ATOM 856 O O . ASN A 1 100 ? -6.822 0.615 1.144 1.00 97.88 100 ASN A O 1
ATOM 860 N N . HIS A 1 101 ? -4.721 0.180 0.491 1.00 97.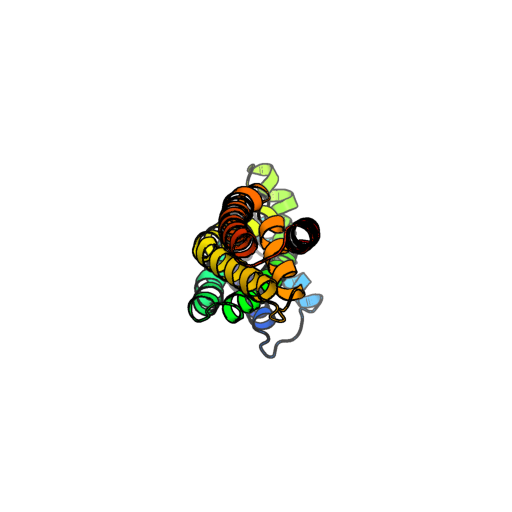94 101 HIS A N 1
ATOM 861 C CA . HIS A 1 101 ? -4.115 0.450 1.794 1.00 97.94 101 HIS A CA 1
ATOM 862 C C . HIS A 1 101 ? -4.316 1.906 2.226 1.00 97.94 101 HIS A C 1
ATOM 864 O O . HIS A 1 101 ? -4.715 2.156 3.361 1.00 97.94 101 HIS A O 1
ATOM 870 N N . LYS A 1 102 ? -4.163 2.872 1.311 1.00 97.06 102 LYS A N 1
ATOM 871 C CA . LYS A 1 102 ? -4.457 4.290 1.588 1.00 97.06 102 LYS A CA 1
ATOM 872 C C . LYS A 1 102 ? -5.926 4.518 1.955 1.00 97.06 102 LYS A C 1
ATOM 874 O O . LYS A 1 102 ? -6.216 5.268 2.888 1.00 97.06 102 LYS A O 1
ATOM 879 N N . VAL A 1 103 ? -6.857 3.846 1.275 1.00 97.25 103 VAL A N 1
ATOM 880 C CA . VAL A 1 103 ? -8.290 3.892 1.626 1.00 97.25 103 VAL A CA 1
ATOM 881 C C . VAL A 1 103 ? -8.540 3.274 3.006 1.00 97.25 103 VAL A C 1
ATOM 883 O O . VAL A 1 103 ? -9.323 3.817 3.789 1.00 97.25 103 VAL A O 1
ATOM 886 N N . MET A 1 104 ? -7.858 2.175 3.334 1.00 97.88 104 MET A N 1
ATOM 887 C CA . MET A 1 104 ? -7.945 1.545 4.650 1.00 97.88 104 MET A CA 1
ATOM 888 C C . MET A 1 104 ? -7.444 2.475 5.760 1.00 97.88 104 MET A C 1
ATOM 890 O O . MET A 1 104 ? -8.164 2.683 6.736 1.00 97.88 104 MET A O 1
ATOM 894 N N . ILE A 1 105 ? -6.266 3.090 5.580 1.00 97.25 105 ILE A N 1
ATOM 895 C CA . ILE A 1 105 ? -5.719 4.106 6.494 1.00 97.25 105 ILE A CA 1
ATOM 896 C C . ILE A 1 105 ? -6.736 5.226 6.692 1.00 97.25 105 ILE A C 1
ATOM 898 O O . ILE A 1 105 ? -7.082 5.544 7.826 1.00 97.25 105 ILE A O 1
ATOM 902 N N . PHE A 1 106 ? -7.276 5.782 5.607 1.00 96.38 106 PHE A N 1
ATOM 903 C CA . PHE A 1 106 ? -8.250 6.867 5.684 1.00 96.38 106 PHE A CA 1
ATOM 904 C C . PHE A 1 106 ? -9.462 6.522 6.565 1.00 96.38 106 PHE A C 1
ATOM 906 O O . PHE A 1 106 ? -9.850 7.322 7.417 1.00 96.38 106 PHE A O 1
ATOM 913 N N . TRP A 1 107 ? -10.063 5.343 6.390 1.00 97.62 107 TRP A N 1
ATOM 914 C CA . TRP A 1 107 ? -11.237 4.949 7.175 1.00 97.62 107 TRP A CA 1
ATOM 915 C C . TRP A 1 107 ? -10.898 4.608 8.623 1.00 97.62 107 TRP A C 1
ATOM 917 O O . TRP A 1 107 ? -11.589 5.079 9.529 1.00 97.62 107 TRP A O 1
ATOM 927 N N . LEU A 1 108 ? -9.826 3.852 8.862 1.00 97.06 108 LEU A N 1
ATOM 928 C CA . LEU A 1 108 ? -9.434 3.494 10.223 1.00 97.06 108 LEU A CA 1
ATOM 929 C C . LEU A 1 108 ? -9.002 4.728 11.025 1.00 97.06 108 LEU A C 1
ATOM 931 O O . LEU A 1 108 ? -9.407 4.862 12.176 1.00 97.06 108 LEU A O 1
ATOM 935 N N . LEU A 1 109 ? -8.302 5.691 10.419 1.00 96.19 109 LEU A N 1
ATOM 936 C CA . LEU A 1 109 ? -8.006 6.977 11.063 1.00 96.19 109 LEU A CA 1
ATOM 937 C C . LEU A 1 109 ? -9.267 7.706 11.519 1.00 96.19 109 LEU A C 1
ATOM 939 O O . LEU A 1 109 ? -9.278 8.322 12.581 1.00 96.19 109 LEU A O 1
ATOM 943 N N . ARG A 1 110 ? -10.339 7.644 10.727 1.00 95.50 110 ARG A N 1
ATOM 944 C CA . ARG A 1 110 ? -11.608 8.293 11.060 1.00 95.50 110 ARG A CA 1
ATOM 945 C C . ARG A 1 110 ? -12.334 7.581 12.195 1.00 95.50 110 ARG A C 1
ATOM 947 O O . ARG A 1 110 ? -12.814 8.257 13.100 1.00 95.50 110 ARG A O 1
ATOM 954 N N . PHE A 1 111 ? -12.396 6.250 12.173 1.00 96.56 111 PHE A N 1
ATOM 955 C CA . PHE A 1 111 ? -13.029 5.481 13.250 1.00 96.56 111 PHE A CA 1
ATOM 956 C C . PHE A 1 111 ? -12.267 5.649 14.573 1.00 96.56 111 PHE A C 1
ATOM 958 O O . PHE A 1 111 ? -12.871 5.928 15.606 1.00 96.56 111 PHE A O 1
ATOM 965 N N . PHE A 1 112 ? -10.935 5.579 14.529 1.00 96.94 112 PHE A N 1
ATOM 966 C CA . PHE A 1 112 ? -10.063 5.614 15.705 1.00 96.94 112 PHE A CA 1
ATOM 967 C C . PHE A 1 112 ? -9.540 7.018 16.057 1.00 96.94 112 PHE A C 1
ATOM 969 O O . PHE A 1 112 ? -8.690 7.155 16.937 1.00 96.94 112 PHE A O 1
ATOM 976 N N . HIS A 1 113 ? -10.073 8.081 15.440 1.00 94.50 113 HIS A N 1
ATOM 977 C CA . HIS A 1 113 ? -9.570 9.459 15.569 1.00 94.50 113 HIS A CA 1
ATOM 978 C C . HIS A 1 113 ? -9.433 9.947 17.025 1.00 94.50 113 HIS A C 1
ATOM 980 O O . HIS A 1 113 ? -8.598 10.798 17.341 1.00 94.50 113 HIS A O 1
ATOM 986 N N . TYR A 1 114 ? -10.248 9.412 17.939 1.00 94.00 114 TYR A N 1
ATOM 987 C CA . TYR A 1 114 ? -10.148 9.743 19.358 1.00 94.00 114 TYR A CA 1
ATOM 988 C C . TYR A 1 114 ? -8.773 9.403 19.961 1.00 94.00 114 TYR A C 1
ATOM 990 O O . TYR A 1 114 ? -8.234 10.200 20.738 1.00 94.00 114 TYR A O 1
ATOM 998 N N . LEU A 1 115 ? -8.185 8.264 19.575 1.00 93.94 115 LEU A N 1
ATOM 999 C CA . LEU A 1 115 ? -6.894 7.810 20.091 1.00 93.94 115 LEU A CA 1
ATOM 1000 C C . LEU A 1 115 ? -5.775 8.796 19.739 1.00 93.94 115 LEU A C 1
ATOM 1002 O O . LEU A 1 115 ? -5.045 9.210 20.642 1.00 93.94 115 LEU A O 1
ATOM 1006 N N . ASP A 1 116 ? -5.707 9.252 18.483 1.00 90.44 116 ASP A N 1
ATOM 1007 C CA . ASP A 1 116 ? -4.751 10.275 18.018 1.00 90.44 116 ASP A CA 1
ATOM 1008 C C . ASP A 1 116 ? -4.871 11.573 18.815 1.00 90.44 116 ASP A C 1
ATOM 1010 O O . ASP A 1 116 ? -3.879 12.216 19.160 1.00 90.44 116 ASP A O 1
ATOM 1014 N N . ARG A 1 117 ? -6.099 11.973 19.151 1.00 91.69 117 ARG A N 1
ATOM 1015 C CA . ARG A 1 117 ? -6.335 13.253 19.820 1.00 91.69 117 ARG A CA 1
ATOM 1016 C C . ARG A 1 117 ? -6.043 13.214 21.320 1.00 91.69 117 ARG A C 1
ATOM 1018 O O . ARG A 1 117 ? -5.730 14.259 21.899 1.00 91.69 117 ARG A O 1
ATOM 1025 N N . LYS A 1 118 ? -6.243 12.071 21.983 1.00 90.19 118 LYS A N 1
ATOM 1026 C CA . LYS A 1 118 ? -6.303 12.008 23.456 1.00 90.19 118 LYS A CA 1
ATOM 1027 C C . LYS A 1 118 ? -5.399 10.964 24.084 1.00 90.19 118 LYS A C 1
ATOM 1029 O O . LYS A 1 118 ? -4.812 11.261 25.123 1.00 90.19 118 LYS A O 1
ATOM 1034 N N . PHE A 1 119 ? -5.293 9.777 23.502 1.00 89.81 119 PHE A N 1
ATOM 1035 C CA . PHE A 1 119 ? -4.536 8.672 24.086 1.00 89.81 119 PHE A CA 1
ATOM 1036 C C . PHE A 1 119 ? -3.054 8.736 23.702 1.00 89.81 119 PHE A C 1
ATOM 1038 O O . PHE A 1 119 ? -2.188 8.758 24.578 1.00 89.81 119 PHE A O 1
ATOM 1045 N N . ILE A 1 120 ? -2.773 8.861 22.405 1.00 91.06 120 ILE A N 1
ATOM 1046 C CA . ILE A 1 120 ? -1.424 8.826 21.829 1.00 91.06 120 ILE A CA 1
ATOM 1047 C C . ILE A 1 120 ? -0.515 9.935 22.397 1.00 91.06 120 ILE A C 1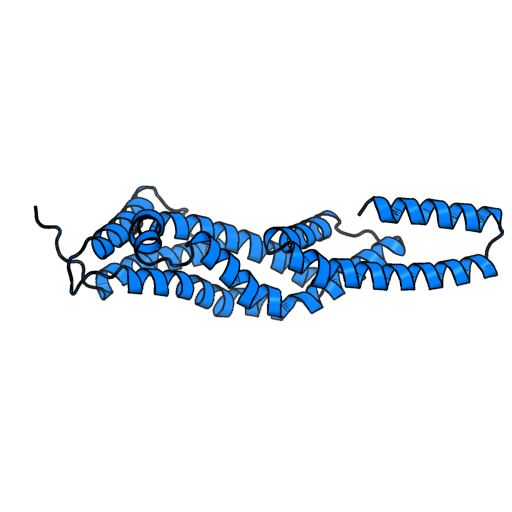
ATOM 1049 O O . ILE A 1 120 ? 0.556 9.600 22.912 1.00 91.06 120 ILE A O 1
ATOM 1053 N N . PRO A 1 121 ? -0.933 11.221 22.461 1.00 89.62 121 PRO A N 1
ATOM 1054 C CA . PRO A 1 121 ? -0.089 12.283 23.013 1.00 89.62 121 PRO A CA 1
ATOM 1055 C C . PRO A 1 121 ? 0.240 12.106 24.500 1.00 89.62 121 PRO A C 1
ATOM 1057 O O . PRO A 1 121 ? 1.266 12.589 24.967 1.00 89.62 121 PRO A O 1
ATOM 1060 N N . ARG A 1 122 ? -0.620 11.419 25.266 1.00 87.38 122 ARG A N 1
ATOM 1061 C CA . ARG A 1 122 ? -0.387 11.161 26.699 1.00 87.38 122 ARG A CA 1
ATOM 1062 C C . ARG A 1 122 ? 0.644 10.061 26.939 1.00 87.38 122 ARG A C 1
ATOM 1064 O O . ARG A 1 122 ? 1.211 9.997 28.026 1.00 87.38 122 ARG A O 1
ATOM 1071 N N . ARG A 1 123 ? 0.834 9.173 25.962 1.00 87.50 123 ARG A N 1
ATOM 1072 C CA . ARG A 1 123 ? 1.699 7.990 26.051 1.00 87.50 123 ARG A CA 1
ATOM 1073 C C . ARG A 1 123 ? 2.960 8.100 25.192 1.00 87.50 123 ARG A C 1
ATOM 1075 O O . ARG A 1 123 ? 3.805 7.219 25.290 1.00 87.50 123 ARG A O 1
ATOM 1082 N N . SER A 1 124 ? 3.089 9.160 24.389 1.00 89.38 124 SER A N 1
ATOM 1083 C CA . SER A 1 124 ? 4.178 9.344 23.419 1.00 89.38 124 SER A CA 1
ATOM 1084 C C . SER A 1 124 ? 4.300 8.170 22.440 1.00 89.38 124 SER A C 1
ATOM 1086 O O . SER A 1 124 ? 5.400 7.706 22.150 1.00 89.38 124 SER A O 1
ATOM 1088 N N . LEU A 1 125 ? 3.157 7.661 21.973 1.00 92.25 125 LEU A N 1
ATOM 1089 C CA . LEU A 1 125 ? 3.097 6.597 20.968 1.00 92.25 125 LEU A CA 1
ATOM 1090 C C . LEU A 1 125 ? 3.183 7.180 19.543 1.00 92.25 125 LEU A C 1
ATOM 1092 O O . LEU A 1 125 ? 2.889 8.365 19.361 1.00 92.25 125 LEU A O 1
ATOM 1096 N N . PRO A 1 126 ? 3.550 6.368 18.534 1.00 93.44 126 PRO A N 1
ATOM 1097 C CA . PRO A 1 126 ? 3.408 6.739 17.127 1.00 93.44 126 PRO A CA 1
ATOM 1098 C C . PRO A 1 126 ? 1.968 7.126 16.770 1.00 93.44 126 PRO A C 1
ATOM 1100 O O . PRO A 1 126 ? 1.007 6.567 17.308 1.00 93.44 126 PRO A O 1
ATOM 1103 N N . ALA A 1 127 ? 1.812 8.074 15.846 1.00 95.25 127 ALA A N 1
ATOM 1104 C CA . ALA A 1 127 ? 0.491 8.471 15.362 1.00 95.25 127 ALA A CA 1
ATOM 1105 C C . ALA A 1 127 ? -0.149 7.338 14.547 1.00 95.25 127 ALA A C 1
ATOM 1107 O O . ALA A 1 127 ? 0.546 6.588 13.860 1.00 95.25 127 ALA A O 1
ATOM 1108 N N . LEU A 1 128 ? -1.480 7.237 14.537 1.00 95.69 128 LEU A N 1
ATOM 1109 C CA . LEU A 1 128 ? -2.165 6.163 13.806 1.00 95.69 128 LEU A CA 1
ATOM 1110 C C . LEU A 1 128 ? -1.824 6.155 12.303 1.00 95.69 128 LEU A C 1
ATOM 1112 O O . LEU A 1 128 ? -1.730 5.092 11.685 1.00 95.69 128 LEU A O 1
ATOM 1116 N N . ASN A 1 129 ? -1.603 7.333 11.711 1.00 94.38 129 ASN A N 1
ATOM 1117 C CA . ASN A 1 129 ? -1.227 7.453 10.299 1.00 94.38 129 ASN A CA 1
ATOM 1118 C C . ASN A 1 129 ? 0.169 6.869 10.044 1.00 94.38 129 ASN A C 1
ATOM 1120 O O . ASN A 1 129 ? 0.376 6.141 9.078 1.00 94.38 129 ASN A O 1
ATOM 1124 N N . GLU A 1 130 ? 1.107 7.156 10.946 1.00 94.38 130 GLU A N 1
ATOM 1125 C CA . GLU A 1 130 ? 2.469 6.625 10.906 1.00 94.38 130 GLU A CA 1
ATOM 1126 C C . GLU A 1 130 ? 2.461 5.100 11.053 1.00 94.38 130 GLU A C 1
ATOM 1128 O O . GLU A 1 130 ? 3.108 4.408 10.269 1.00 94.38 130 GLU A O 1
ATOM 1133 N N . VAL A 1 131 ? 1.668 4.561 11.987 1.00 96.12 131 VAL A N 1
ATOM 1134 C CA . VAL A 1 131 ? 1.488 3.108 12.152 1.00 96.12 131 VAL A CA 1
ATOM 1135 C C . VAL A 1 131 ? 0.964 2.469 10.865 1.00 96.12 131 VAL A C 1
ATOM 1137 O O . VAL A 1 131 ? 1.525 1.474 10.412 1.00 96.12 131 VAL A O 1
ATOM 1140 N N . GLY A 1 132 ? -0.063 3.056 10.243 1.00 95.50 132 GLY A N 1
ATOM 1141 C CA . GLY A 1 132 ? -0.638 2.548 8.996 1.00 95.50 132 GLY A CA 1
ATOM 1142 C C . GLY A 1 132 ? 0.376 2.488 7.848 1.00 95.50 132 GLY A C 1
ATOM 1143 O O . GLY A 1 132 ? 0.463 1.470 7.161 1.00 95.50 132 GLY A O 1
ATOM 1144 N N . LEU A 1 133 ? 1.175 3.543 7.658 1.00 94.31 133 LEU A N 1
ATOM 1145 C CA . LEU A 1 133 ? 2.240 3.575 6.644 1.00 94.31 133 LEU A CA 1
ATOM 1146 C C . LEU A 1 133 ? 3.354 2.565 6.958 1.00 94.31 133 LEU A C 1
ATOM 1148 O O . LEU A 1 133 ? 3.787 1.816 6.080 1.00 94.31 133 LEU A O 1
ATOM 1152 N N . THR A 1 134 ? 3.757 2.492 8.228 1.00 95.06 134 THR A N 1
ATOM 1153 C CA . THR A 1 134 ? 4.816 1.595 8.707 1.00 95.06 134 THR A CA 1
ATOM 1154 C C . THR A 1 134 ? 4.450 0.130 8.484 1.00 95.06 134 THR A C 1
ATOM 1156 O O . THR A 1 134 ? 5.281 -0.623 7.987 1.00 95.06 134 THR A O 1
ATOM 1159 N N . CYS A 1 135 ? 3.198 -0.271 8.737 1.00 96.62 135 CYS A N 1
ATOM 1160 C CA . CYS A 1 135 ? 2.734 -1.638 8.479 1.00 96.62 135 CYS A CA 1
ATOM 1161 C C . CYS A 1 135 ? 2.943 -2.067 7.018 1.00 96.62 135 CYS A C 1
ATOM 1163 O O . CYS A 1 135 ? 3.379 -3.187 6.762 1.00 96.62 135 CYS A O 1
ATOM 1165 N N . PHE A 1 136 ? 2.661 -1.191 6.048 1.00 96.12 136 PHE A N 1
ATOM 1166 C CA . PHE A 1 136 ? 2.870 -1.525 4.636 1.00 96.12 136 PHE A CA 1
ATOM 1167 C C . PHE A 1 136 ? 4.355 -1.588 4.281 1.00 96.12 136 PHE A C 1
ATOM 1169 O O . PHE A 1 136 ? 4.777 -2.496 3.565 1.00 96.12 136 PHE A O 1
ATOM 1176 N N . ARG A 1 137 ? 5.156 -0.654 4.806 1.00 94.75 137 ARG A N 1
ATOM 1177 C CA . ARG A 1 137 ? 6.609 -0.643 4.606 1.00 94.75 137 ARG A CA 1
ATOM 1178 C C . ARG A 1 137 ? 7.255 -1.925 5.142 1.00 94.75 137 ARG A C 1
ATOM 1180 O O . ARG A 1 137 ? 7.979 -2.608 4.426 1.00 94.75 137 ARG A O 1
ATOM 1187 N N . GLU A 1 138 ? 6.957 -2.273 6.388 1.00 95.44 138 GLU A N 1
ATOM 1188 C CA . GLU A 1 138 ? 7.574 -3.409 7.075 1.00 95.44 138 GLU A CA 1
ATOM 1189 C C . GLU A 1 138 ? 7.162 -4.757 6.486 1.00 95.44 138 GLU A C 1
ATOM 1191 O O . GLU A 1 138 ? 8.012 -5.636 6.347 1.00 95.44 138 GLU A O 1
ATOM 1196 N N . LEU A 1 139 ? 5.882 -4.921 6.136 1.00 96.69 139 LEU A N 1
ATOM 1197 C CA . LEU A 1 139 ? 5.343 -6.218 5.725 1.00 96.69 139 LEU A CA 1
ATOM 1198 C C . LEU A 1 139 ? 5.314 -6.421 4.213 1.00 96.69 139 LEU A C 1
ATOM 1200 O O . LEU A 1 139 ? 5.548 -7.532 3.753 1.00 96.69 139 LEU A O 1
ATOM 1204 N N . VAL A 1 140 ? 4.993 -5.384 3.436 1.00 96.31 140 VAL A N 1
ATOM 1205 C CA . VAL A 1 140 ? 4.841 -5.504 1.979 1.00 96.31 140 VAL A CA 1
ATOM 1206 C C . VAL A 1 140 ? 6.114 -5.062 1.283 1.00 96.31 140 VAL A C 1
ATOM 1208 O O . VAL A 1 140 ? 6.733 -5.864 0.590 1.00 96.31 140 VAL A O 1
ATOM 1211 N N . TYR A 1 141 ? 6.518 -3.807 1.479 1.00 93.50 141 TYR A N 1
ATOM 1212 C CA . TYR A 1 141 ? 7.629 -3.209 0.740 1.00 93.50 141 TYR A CA 1
ATOM 1213 C C . TYR A 1 141 ? 8.936 -3.982 0.938 1.00 93.50 141 TYR A C 1
ATOM 1215 O O . TYR A 1 141 ? 9.519 -4.439 -0.043 1.00 93.50 141 TYR A O 1
ATOM 1223 N N . ASN A 1 142 ? 9.338 -4.218 2.190 1.00 93.19 142 ASN A N 1
ATOM 1224 C CA . ASN A 1 142 ? 10.570 -4.946 2.510 1.00 93.19 142 ASN A CA 1
ATOM 1225 C C . ASN A 1 142 ? 10.609 -6.369 1.931 1.00 93.19 142 ASN A C 1
ATOM 1227 O O . ASN A 1 142 ? 11.687 -6.910 1.699 1.00 93.19 142 ASN A O 1
ATOM 1231 N N . GLU A 1 143 ? 9.451 -6.997 1.713 1.00 93.75 143 GLU A N 1
ATOM 1232 C CA . GLU A 1 143 ? 9.385 -8.346 1.154 1.00 93.75 143 GLU A CA 1
ATOM 1233 C C . GLU A 1 143 ? 9.541 -8.348 -0.374 1.00 93.75 143 GLU A C 1
ATOM 1235 O O . GLU A 1 143 ? 10.172 -9.245 -0.940 1.00 93.75 143 GLU A O 1
ATOM 1240 N N . ILE A 1 144 ? 8.940 -7.371 -1.059 1.00 93.94 144 ILE A N 1
ATOM 1241 C CA . ILE A 1 144 ? 8.803 -7.398 -2.521 1.00 93.94 144 ILE A CA 1
ATOM 1242 C C . ILE A 1 144 ? 9.738 -6.433 -3.255 1.00 93.94 144 ILE A C 1
ATOM 1244 O O . ILE A 1 144 ? 9.843 -6.558 -4.477 1.00 93.94 144 ILE A O 1
ATOM 1248 N N . ASN A 1 145 ? 10.395 -5.489 -2.566 1.00 92.38 145 ASN A N 1
ATOM 1249 C CA . ASN A 1 145 ? 11.138 -4.385 -3.193 1.00 92.38 145 ASN A CA 1
ATOM 1250 C C . ASN A 1 145 ? 12.131 -4.863 -4.264 1.00 92.38 145 ASN A C 1
ATOM 1252 O O . ASN A 1 145 ? 12.156 -4.302 -5.355 1.00 92.38 145 ASN A O 1
ATOM 1256 N N . GLY A 1 146 ? 12.865 -5.952 -4.018 1.00 93.25 146 GLY A N 1
ATOM 1257 C CA . GLY A 1 146 ? 13.832 -6.501 -4.961 1.00 93.25 146 GLY A CA 1
ATOM 1258 C C . GLY A 1 146 ? 13.171 -6.987 -6.246 1.00 93.25 146 GLY A C 1
ATOM 1259 O O . GLY A 1 146 ? 13.589 -6.609 -7.332 1.00 93.25 146 GLY A O 1
ATOM 1260 N N . LYS A 1 147 ? 12.071 -7.741 -6.133 1.00 94.62 147 LYS A N 1
ATOM 1261 C CA . LYS A 1 147 ? 11.317 -8.221 -7.303 1.00 94.62 147 LYS A CA 1
ATOM 1262 C C . LYS A 1 147 ? 10.684 -7.068 -8.077 1.00 94.62 147 LYS A C 1
ATOM 1264 O O . LYS A 1 147 ? 10.637 -7.101 -9.302 1.00 94.62 147 LYS A O 1
ATOM 1269 N N . VAL A 1 148 ? 10.165 -6.070 -7.362 1.00 95.06 148 VAL A N 1
ATOM 1270 C CA . VAL A 1 148 ? 9.559 -4.875 -7.962 1.00 95.06 148 VAL A CA 1
ATOM 1271 C C . VAL A 1 148 ? 10.610 -4.084 -8.728 1.00 95.06 148 VAL A C 1
ATOM 1273 O O . VAL A 1 148 ? 10.373 -3.747 -9.884 1.00 95.06 148 VAL A O 1
ATOM 1276 N N . ARG A 1 149 ? 11.780 -3.847 -8.125 1.00 94.31 149 ARG A N 1
ATOM 1277 C CA . ARG A 1 149 ? 12.918 -3.204 -8.783 1.00 94.31 149 ARG A CA 1
ATOM 1278 C C . ARG A 1 149 ? 13.299 -3.949 -10.058 1.00 94.31 149 ARG A C 1
ATOM 1280 O O . ARG A 1 149 ? 13.370 -3.326 -11.111 1.00 94.31 149 ARG A O 1
ATOM 1287 N N . ASP A 1 150 ? 13.518 -5.258 -9.978 1.00 94.50 150 ASP A N 1
ATOM 1288 C CA . ASP A 1 150 ? 13.983 -6.045 -11.124 1.00 94.50 150 ASP A CA 1
ATOM 1289 C C . ASP A 1 150 ? 12.949 -6.017 -12.273 1.00 94.50 150 ASP A C 1
ATOM 1291 O O . ASP A 1 150 ? 13.305 -5.861 -13.444 1.00 94.50 150 ASP A O 1
ATOM 1295 N N . ALA A 1 151 ? 11.652 -6.069 -11.944 1.00 95.50 151 ALA A N 1
ATOM 1296 C CA . ALA A 1 151 ? 10.568 -5.925 -12.917 1.00 95.50 151 ALA A CA 1
ATOM 1297 C C . ALA A 1 151 ? 10.511 -4.518 -13.539 1.00 95.50 151 ALA A C 1
ATOM 1299 O O . ALA A 1 151 ? 10.257 -4.384 -14.737 1.00 95.50 151 ALA A O 1
ATOM 1300 N N . VAL A 1 152 ? 10.758 -3.469 -12.749 1.00 94.56 152 VAL A N 1
ATOM 1301 C CA . VAL A 1 152 ? 10.816 -2.086 -13.239 1.00 94.56 152 VAL A CA 1
ATOM 1302 C C . VAL A 1 152 ? 12.005 -1.880 -14.176 1.00 94.56 152 VAL A C 1
ATOM 1304 O O . VAL A 1 152 ? 11.815 -1.341 -15.264 1.00 94.56 152 VAL A O 1
ATOM 1307 N N . ILE A 1 153 ? 13.203 -2.336 -13.803 1.00 93.19 153 ILE A N 1
ATOM 1308 C CA . ILE A 1 153 ? 14.396 -2.256 -14.661 1.00 93.19 153 ILE A CA 1
ATOM 1309 C C . ILE A 1 153 ? 14.136 -2.989 -15.981 1.00 93.19 153 ILE A C 1
ATOM 1311 O O . ILE A 1 153 ? 14.331 -2.419 -17.050 1.00 93.19 153 ILE A O 1
ATOM 1315 N N . THR A 1 154 ? 13.544 -4.185 -15.919 1.00 93.44 154 THR A N 1
ATOM 1316 C CA . THR A 1 154 ? 13.154 -4.944 -17.118 1.00 93.44 154 THR A CA 1
ATOM 1317 C C . THR A 1 154 ? 12.186 -4.164 -18.021 1.00 93.44 154 THR A C 1
ATOM 1319 O O . THR A 1 154 ? 12.291 -4.232 -19.246 1.00 93.44 154 THR A O 1
ATOM 1322 N N . LEU A 1 155 ? 11.225 -3.422 -17.456 1.00 93.06 155 LEU A N 1
ATOM 1323 C CA . LEU A 1 155 ? 10.333 -2.563 -18.247 1.00 93.06 155 LEU A CA 1
ATOM 1324 C C . LEU A 1 155 ? 11.086 -1.399 -18.896 1.00 93.06 155 LEU A C 1
ATOM 1326 O O . LEU A 1 155 ? 10.838 -1.094 -20.061 1.00 93.06 155 LEU A O 1
ATOM 1330 N N . ILE A 1 156 ? 12.010 -0.771 -18.170 1.00 92.06 156 ILE A N 1
ATOM 1331 C CA . ILE A 1 156 ? 12.845 0.307 -18.708 1.00 92.06 156 ILE A CA 1
ATOM 1332 C C . ILE A 1 156 ? 13.704 -0.221 -19.867 1.00 92.06 156 ILE A C 1
ATOM 1334 O O . ILE A 1 156 ? 13.778 0.426 -20.910 1.00 92.06 156 ILE A O 1
ATOM 1338 N N . ASP A 1 157 ? 14.292 -1.409 -19.742 1.00 91.69 157 ASP A N 1
ATOM 1339 C CA . ASP A 1 157 ? 15.098 -2.017 -20.807 1.00 91.69 157 ASP A CA 1
ATOM 1340 C C . ASP A 1 157 ? 14.288 -2.333 -22.061 1.00 91.69 157 ASP A C 1
ATOM 1342 O O . ASP A 1 157 ? 14.726 -2.032 -23.172 1.00 91.69 157 ASP A O 1
ATOM 1346 N N . LYS A 1 158 ? 13.064 -2.846 -21.905 1.00 91.94 158 LYS A N 1
ATOM 1347 C CA . LYS A 1 158 ? 12.142 -3.025 -23.037 1.00 91.94 158 LYS A CA 1
ATOM 1348 C C . LYS A 1 158 ? 11.875 -1.708 -23.759 1.00 91.94 158 LYS A C 1
ATOM 1350 O O . LYS A 1 158 ? 11.922 -1.652 -24.987 1.00 91.94 158 LYS A O 1
ATOM 1355 N N . GLU A 1 159 ? 11.634 -0.634 -23.010 1.00 91.81 159 GLU A N 1
ATOM 1356 C CA . GLU A 1 159 ? 11.453 0.693 -23.598 1.00 91.81 159 GLU A CA 1
ATOM 1357 C C . GLU A 1 159 ? 12.712 1.193 -24.321 1.00 91.81 159 GLU A C 1
ATOM 1359 O O . GLU A 1 159 ? 12.609 1.759 -25.413 1.00 91.81 159 GLU A O 1
ATOM 1364 N N . ARG A 1 160 ? 13.903 0.948 -23.762 1.00 88.94 160 ARG A N 1
ATOM 1365 C CA . ARG A 1 160 ? 15.185 1.305 -24.392 1.00 88.94 160 ARG A CA 1
ATOM 1366 C C . ARG A 1 160 ? 15.423 0.571 -25.710 1.00 88.94 160 ARG A C 1
ATOM 1368 O O . ARG A 1 160 ? 16.013 1.151 -26.619 1.00 88.94 160 ARG A O 1
ATOM 1375 N N . GLU A 1 161 ? 14.946 -0.664 -25.831 1.00 90.00 161 GLU A N 1
ATOM 1376 C CA . GLU A 1 161 ? 14.995 -1.446 -27.075 1.00 90.00 161 GLU A CA 1
ATOM 1377 C C . GLU A 1 161 ? 13.848 -1.101 -28.051 1.00 90.00 161 GLU A C 1
ATOM 1379 O O . GLU A 1 161 ? 13.730 -1.690 -29.127 1.00 90.00 161 GLU A O 1
ATOM 1384 N N . GLY A 1 162 ? 13.027 -0.096 -27.726 1.00 88.44 162 GLY A N 1
ATOM 1385 C CA . GLY A 1 162 ? 11.985 0.442 -28.602 1.00 88.44 162 GLY A CA 1
ATOM 1386 C C . GLY A 1 162 ? 10.617 -0.222 -28.450 1.00 88.44 162 GLY A C 1
ATOM 1387 O O . GLY A 1 162 ? 9.714 0.053 -29.249 1.00 88.44 162 GLY A O 1
ATOM 1388 N N . GLU A 1 163 ? 10.427 -1.074 -27.440 1.00 93.19 163 GLU A N 1
ATOM 1389 C CA . GLU A 1 163 ? 9.109 -1.610 -27.109 1.00 93.19 163 GLU A CA 1
ATOM 1390 C C . GLU A 1 163 ? 8.224 -0.539 -26.458 1.00 93.19 163 GLU A C 1
ATOM 1392 O O . GLU A 1 163 ? 8.680 0.393 -25.795 1.00 93.19 163 GLU A O 1
ATOM 1397 N N . ARG A 1 164 ? 6.907 -0.672 -26.635 1.00 91.12 164 ARG A N 1
ATOM 1398 C CA . ARG A 1 164 ? 5.943 0.192 -25.946 1.00 91.12 164 ARG A CA 1
ATOM 1399 C C . ARG A 1 164 ? 5.651 -0.373 -24.565 1.00 91.12 164 ARG A C 1
ATOM 1401 O O . ARG A 1 164 ? 5.165 -1.496 -24.465 1.00 91.12 164 ARG A O 1
ATOM 1408 N N . ILE A 1 165 ? 5.851 0.445 -23.539 1.00 93.38 165 ILE A N 1
ATOM 1409 C CA . ILE A 1 165 ? 5.519 0.109 -22.153 1.00 93.38 165 ILE A CA 1
ATOM 1410 C C . ILE A 1 165 ? 4.392 0.985 -21.606 1.00 93.38 165 ILE A C 1
ATOM 1412 O O . ILE A 1 165 ? 4.092 2.064 -22.126 1.00 93.38 165 ILE A O 1
ATOM 1416 N N . ASP A 1 166 ? 3.789 0.538 -20.508 1.00 93.88 166 ASP A N 1
ATOM 1417 C CA . ASP A 1 166 ? 2.871 1.350 -19.716 1.00 93.88 166 ASP A CA 1
ATOM 1418 C C . ASP A 1 166 ? 3.663 2.303 -18.799 1.00 93.88 166 ASP A C 1
ATOM 1420 O O . ASP A 1 166 ? 3.965 1.994 -17.645 1.00 93.88 166 ASP A O 1
ATOM 1424 N N . ARG A 1 167 ? 4.010 3.489 -19.317 1.00 92.56 167 ARG A N 1
ATOM 1425 C CA . ARG A 1 167 ? 4.705 4.534 -18.537 1.00 92.56 167 ARG A CA 1
ATOM 1426 C C . ARG A 1 167 ? 3.897 5.023 -17.335 1.00 92.56 167 ARG A C 1
ATOM 1428 O O . ARG A 1 167 ? 4.476 5.512 -16.369 1.00 92.56 167 ARG A O 1
ATOM 1435 N N . THR A 1 168 ? 2.568 4.919 -17.384 1.00 94.94 168 THR A N 1
ATOM 1436 C CA . THR A 1 168 ? 1.712 5.294 -16.253 1.00 94.94 168 THR A CA 1
ATOM 1437 C C . THR A 1 168 ? 1.864 4.293 -15.118 1.00 94.94 168 THR A C 1
ATOM 1439 O O . THR A 1 168 ? 1.986 4.705 -13.968 1.00 94.94 168 THR A O 1
ATOM 1442 N N . LEU A 1 169 ? 1.925 2.996 -15.425 1.00 95.25 169 LEU A N 1
ATOM 1443 C CA . LEU A 1 169 ? 2.244 1.969 -14.437 1.00 95.25 169 LEU A CA 1
ATOM 1444 C C . LEU A 1 169 ? 3.624 2.200 -13.814 1.00 95.25 169 LEU A C 1
ATOM 1446 O O . LEU A 1 169 ? 3.726 2.182 -12.591 1.00 95.25 169 LEU A O 1
ATOM 1450 N N . LEU A 1 170 ? 4.648 2.457 -14.635 1.00 93.38 170 LEU A N 1
ATOM 1451 C CA . LEU A 1 170 ? 6.002 2.743 -14.153 1.00 93.38 170 LEU A CA 1
ATOM 1452 C C . LEU A 1 170 ? 5.999 3.916 -13.168 1.00 93.38 170 LEU A C 1
ATOM 1454 O O . LEU A 1 170 ? 6.442 3.765 -12.032 1.00 93.38 170 LEU A O 1
ATOM 1458 N N . LYS A 1 171 ? 5.416 5.050 -13.572 1.00 93.31 171 LYS A N 1
ATOM 1459 C CA . LYS A 1 171 ? 5.292 6.230 -12.713 1.00 93.31 171 LYS A CA 1
ATOM 1460 C C . LYS A 1 171 ? 4.574 5.909 -11.401 1.00 93.31 171 LYS A C 1
ATOM 1462 O O . LYS A 1 171 ? 5.085 6.234 -10.340 1.00 93.31 171 LYS A O 1
ATOM 1467 N N . ASN A 1 172 ? 3.427 5.231 -11.466 1.00 95.94 172 ASN A N 1
ATOM 1468 C CA . ASN A 1 172 ? 2.656 4.891 -10.271 1.00 95.94 172 ASN A CA 1
ATOM 1469 C C . ASN A 1 172 ? 3.443 3.992 -9.311 1.00 95.94 172 ASN A C 1
ATOM 1471 O O . ASN A 1 172 ? 3.269 4.112 -8.106 1.00 95.94 172 ASN A O 1
ATOM 1475 N N . VAL A 1 173 ? 4.279 3.081 -9.821 1.00 95.00 173 VAL A N 1
ATOM 1476 C CA . VAL A 1 173 ? 5.148 2.257 -8.973 1.00 95.00 173 VAL A CA 1
ATOM 1477 C C . VAL A 1 173 ? 6.212 3.124 -8.308 1.00 95.00 173 VAL A C 1
ATOM 1479 O O . VAL A 1 173 ? 6.378 3.017 -7.100 1.00 95.00 173 VAL A O 1
ATOM 1482 N N . LEU A 1 174 ? 6.887 4.009 -9.046 1.00 92.19 174 LEU A N 1
ATOM 1483 C CA . LEU A 1 174 ? 7.902 4.910 -8.481 1.00 92.19 174 LEU A CA 1
ATOM 1484 C C . LEU A 1 174 ? 7.317 5.864 -7.432 1.00 92.19 174 LEU A C 1
ATOM 1486 O O . LEU A 1 174 ? 7.916 6.047 -6.373 1.00 92.19 174 LEU A O 1
ATOM 1490 N N . ASP A 1 175 ? 6.110 6.379 -7.674 1.00 93.00 175 ASP A N 1
ATOM 1491 C CA . ASP A 1 175 ? 5.378 7.205 -6.713 1.00 93.00 175 ASP A CA 1
ATOM 1492 C C . ASP A 1 175 ? 5.160 6.450 -5.381 1.00 93.00 175 ASP A C 1
ATOM 1494 O O . ASP A 1 175 ? 5.212 7.063 -4.320 1.00 93.00 175 ASP A O 1
ATOM 1498 N N . ILE A 1 176 ? 4.999 5.116 -5.392 1.00 93.94 176 ILE A N 1
ATOM 1499 C CA . ILE A 1 176 ? 4.889 4.308 -4.158 1.00 93.94 176 ILE A CA 1
ATOM 1500 C C . ILE A 1 176 ? 6.200 4.300 -3.371 1.00 93.94 176 ILE A C 1
ATOM 1502 O O . ILE A 1 176 ? 6.162 4.432 -2.151 1.00 93.94 176 ILE A O 1
ATOM 1506 N N . PHE A 1 177 ? 7.352 4.151 -4.035 1.00 89.50 177 PHE A N 1
ATOM 1507 C CA . PHE A 1 177 ? 8.656 4.188 -3.356 1.00 89.50 177 PHE A CA 1
ATOM 1508 C C . PHE A 1 177 ? 8.849 5.534 -2.648 1.00 89.50 177 PHE A C 1
ATOM 1510 O O . PHE A 1 177 ? 9.197 5.563 -1.470 1.00 89.50 177 PHE A O 1
ATOM 1517 N N . VAL A 1 178 ? 8.534 6.628 -3.346 1.00 90.94 178 VAL A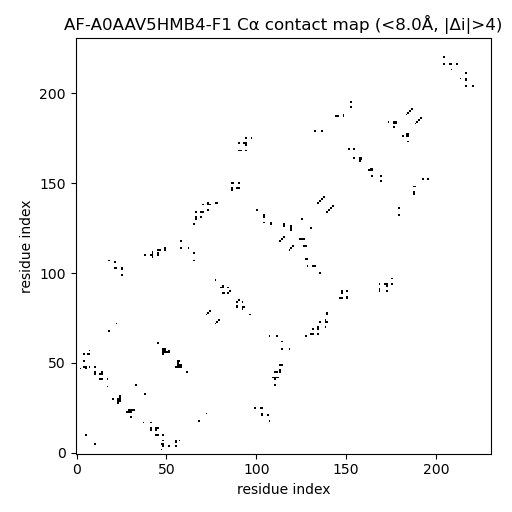 N 1
ATOM 1518 C CA . VAL A 1 178 ? 8.615 7.999 -2.825 1.00 90.94 178 VAL A CA 1
ATOM 1519 C C . VAL A 1 178 ? 7.624 8.245 -1.681 1.00 90.94 178 VAL A C 1
ATOM 1521 O O . VAL A 1 178 ? 7.988 8.847 -0.673 1.00 90.94 178 VAL A O 1
ATOM 1524 N N . GLU A 1 179 ? 6.374 7.786 -1.815 1.00 91.75 179 GLU A N 1
ATOM 1525 C CA . GLU A 1 179 ? 5.339 7.947 -0.782 1.00 91.75 179 GLU A CA 1
ATOM 1526 C C . GLU A 1 179 ? 5.639 7.140 0.494 1.00 91.75 179 GLU A C 1
ATOM 1528 O O . GLU A 1 179 ? 5.203 7.542 1.575 1.00 91.75 179 GLU A O 1
ATOM 1533 N N . ILE A 1 180 ? 6.346 6.010 0.386 1.00 87.56 180 ILE A N 1
ATOM 1534 C CA . ILE A 1 180 ? 6.739 5.191 1.539 1.00 87.56 180 ILE A CA 1
ATOM 1535 C C . ILE A 1 180 ? 7.899 5.844 2.290 1.00 87.56 180 ILE A C 1
ATOM 1537 O O . ILE A 1 180 ? 7.785 6.057 3.497 1.00 87.56 180 ILE A O 1
ATOM 1541 N N . ASP A 1 181 ? 9.011 6.107 1.600 1.00 86.38 181 ASP A N 1
ATOM 1542 C CA . ASP A 1 181 ? 10.223 6.677 2.191 1.00 86.38 181 ASP A CA 1
ATOM 1543 C C . ASP A 1 181 ? 11.219 7.077 1.085 1.00 86.38 181 ASP A C 1
ATOM 1545 O O . ASP A 1 181 ? 11.653 6.237 0.294 1.00 86.38 181 ASP A O 1
ATOM 1549 N N . MET A 1 182 ? 11.631 8.349 1.054 1.00 87.81 182 MET A N 1
ATOM 1550 C CA . MET A 1 182 ? 12.625 8.839 0.089 1.00 87.81 182 MET A CA 1
ATOM 1551 C C . MET A 1 182 ? 13.970 8.118 0.216 1.00 87.81 182 MET A C 1
ATOM 1553 O O . MET A 1 182 ? 14.605 7.851 -0.800 1.00 87.81 182 MET A O 1
ATOM 1557 N N . GLU A 1 183 ? 14.389 7.740 1.429 1.00 88.19 183 GLU A N 1
ATOM 1558 C CA . GLU A 1 183 ? 15.638 6.986 1.590 1.00 88.19 183 GLU A CA 1
ATOM 1559 C C . GLU A 1 183 ? 15.547 5.585 0.971 1.00 88.19 183 GLU A C 1
ATOM 1561 O O . GLU A 1 183 ? 16.543 5.059 0.468 1.00 88.19 183 GLU A O 1
ATOM 1566 N N . CYS A 1 184 ? 14.360 4.973 1.003 1.00 84.69 184 CYS A N 1
ATOM 1567 C CA . CYS A 1 184 ? 14.115 3.691 0.352 1.00 84.69 184 CYS A CA 1
ATOM 1568 C C . CYS A 1 184 ? 14.127 3.840 -1.174 1.00 84.69 184 CYS A C 1
ATOM 1570 O O . CYS A 1 184 ? 14.684 2.986 -1.855 1.00 84.69 184 CYS A O 1
ATOM 1572 N N . TYR A 1 185 ? 13.576 4.926 -1.726 1.00 89.62 185 TYR A N 1
ATOM 1573 C CA . TYR A 1 185 ? 13.677 5.210 -3.161 1.00 89.62 185 TYR A CA 1
ATOM 1574 C C . TYR A 1 185 ? 15.140 5.295 -3.627 1.00 89.62 185 TYR A C 1
ATOM 1576 O O . TYR A 1 185 ? 15.522 4.598 -4.569 1.00 89.62 185 TYR A O 1
ATOM 1584 N N . GLU A 1 186 ? 15.961 6.093 -2.941 1.00 89.56 186 GLU A N 1
ATOM 1585 C CA . GLU A 1 186 ? 17.365 6.308 -3.315 1.00 89.56 186 GLU A CA 1
ATOM 1586 C C . GLU A 1 186 ? 18.163 4.991 -3.291 1.00 89.56 186 GLU A C 1
ATOM 1588 O O . GLU A 1 186 ? 18.801 4.614 -4.276 1.00 89.56 186 GLU A O 1
ATOM 1593 N N . LYS A 1 187 ? 18.080 4.243 -2.182 1.00 90.56 187 LYS A N 1
ATOM 1594 C CA . LYS A 1 187 ? 18.893 3.034 -1.962 1.00 90.56 187 LYS A CA 1
ATOM 1595 C C . LYS A 1 187 ? 18.366 1.804 -2.694 1.00 90.56 187 LYS A C 1
ATOM 1597 O O . LYS A 1 187 ? 19.141 1.049 -3.280 1.00 90.56 187 LYS A O 1
ATOM 1602 N N . ASP A 1 188 ? 17.057 1.565 -2.642 1.00 88.50 188 ASP A N 1
ATOM 1603 C CA . ASP A 1 188 ? 16.490 0.308 -3.135 1.00 88.50 188 ASP A CA 1
ATOM 1604 C C . ASP A 1 188 ? 16.152 0.369 -4.628 1.00 88.50 188 ASP A C 1
ATOM 1606 O O . ASP A 1 188 ? 16.035 -0.693 -5.250 1.00 88.50 188 ASP A O 1
ATOM 1610 N N . PHE A 1 189 ? 16.009 1.571 -5.206 1.00 90.25 189 PHE A N 1
ATOM 1611 C CA . PHE A 1 189 ? 15.662 1.759 -6.615 1.00 90.25 189 PHE A CA 1
ATOM 1612 C C . PHE A 1 189 ? 16.677 2.592 -7.410 1.00 90.25 189 PHE A C 1
ATOM 1614 O O . PHE A 1 189 ? 17.218 2.072 -8.388 1.00 90.25 189 PHE A O 1
ATOM 1621 N N . GLU A 1 190 ? 16.933 3.848 -7.031 1.00 90.81 190 GLU A N 1
ATOM 1622 C CA . GLU A 1 190 ? 17.726 4.785 -7.843 1.00 90.81 190 GLU A CA 1
ATOM 1623 C C . GLU A 1 190 ? 19.166 4.299 -8.043 1.00 90.81 190 GLU A C 1
ATOM 1625 O O . GLU A 1 190 ? 19.626 4.193 -9.180 1.00 90.81 190 GLU A O 1
ATOM 1630 N N . GLU A 1 191 ? 19.859 3.924 -6.967 1.00 93.00 191 GLU A N 1
ATOM 1631 C CA . GLU A 1 191 ? 21.225 3.394 -7.037 1.00 93.00 191 GLU A CA 1
ATOM 1632 C C . GLU A 1 191 ? 21.336 2.154 -7.960 1.00 93.00 191 GLU A C 1
ATOM 1634 O O . GLU A 1 191 ? 22.150 2.172 -8.894 1.00 93.00 191 GLU A O 1
ATOM 1639 N N . PRO A 1 192 ? 20.523 1.087 -7.783 1.00 92.12 192 PRO A N 1
ATOM 1640 C CA . PRO A 1 192 ? 20.513 -0.049 -8.703 1.00 92.12 192 PRO A CA 1
ATOM 1641 C C . PRO A 1 192 ? 20.162 0.310 -10.148 1.00 92.12 192 PRO A C 1
ATOM 1643 O O . PRO A 1 192 ? 20.794 -0.210 -11.068 1.00 92.12 192 PRO A O 1
ATOM 1646 N N . MET A 1 193 ? 19.179 1.190 -10.355 1.00 92.25 193 MET A N 1
ATOM 1647 C CA . MET A 1 193 ? 18.758 1.624 -11.686 1.00 92.25 193 MET A CA 1
ATOM 1648 C C . MET A 1 193 ? 19.895 2.357 -12.401 1.00 92.25 193 MET A C 1
ATOM 1650 O O . MET A 1 193 ? 20.178 2.065 -13.564 1.00 92.25 193 MET A O 1
ATOM 1654 N N . LEU A 1 194 ? 20.585 3.277 -11.724 1.00 92.50 194 LEU A N 1
ATOM 1655 C CA . LEU A 1 194 ? 21.711 4.015 -12.297 1.00 92.50 194 LEU A CA 1
ATOM 1656 C C . LEU A 1 194 ? 22.874 3.083 -12.651 1.00 92.50 194 LEU A C 1
ATOM 1658 O O . LEU A 1 194 ? 23.494 3.248 -13.704 1.00 92.50 194 LEU A O 1
ATOM 1662 N N . ASN A 1 195 ? 23.150 2.087 -11.806 1.00 93.19 195 ASN A N 1
ATOM 1663 C CA . ASN A 1 195 ? 24.186 1.092 -12.073 1.00 93.19 195 ASN A CA 1
ATOM 1664 C C . ASN A 1 195 ? 23.854 0.235 -13.307 1.00 93.19 195 ASN A C 1
ATOM 1666 O O . ASN A 1 195 ? 24.691 0.088 -14.200 1.00 93.19 195 ASN A O 1
ATOM 1670 N N . ASP A 1 196 ? 22.620 -0.269 -13.393 1.00 92.38 196 ASP A N 1
ATOM 1671 C CA . ASP A 1 196 ? 22.122 -1.004 -14.561 1.00 92.38 196 ASP A CA 1
ATOM 1672 C C . ASP A 1 196 ? 22.230 -0.164 -15.845 1.00 92.38 196 ASP A C 1
ATOM 1674 O O . ASP A 1 196 ? 22.837 -0.569 -16.839 1.00 92.38 196 ASP A O 1
ATOM 1678 N N . THR A 1 197 ? 21.751 1.076 -15.774 1.00 91.06 197 THR A N 1
ATOM 1679 C CA . THR A 1 197 ? 21.799 2.055 -16.862 1.00 91.06 197 THR A CA 1
ATOM 1680 C C . THR A 1 197 ? 23.223 2.322 -17.346 1.00 91.06 197 THR A C 1
ATOM 1682 O O . THR A 1 197 ? 23.473 2.399 -18.554 1.00 91.06 197 THR A O 1
ATOM 1685 N N . GLY A 1 198 ? 24.166 2.465 -16.411 1.00 91.19 198 GLY A N 1
ATOM 1686 C CA . GLY A 1 198 ? 25.583 2.635 -16.715 1.00 91.19 198 GLY A CA 1
ATOM 1687 C C . GLY A 1 198 ? 26.151 1.432 -17.468 1.00 91.19 198 GLY A C 1
ATOM 1688 O O . GLY A 1 198 ? 26.850 1.609 -18.469 1.00 91.19 198 GLY A O 1
ATOM 1689 N N . GLY A 1 199 ? 25.798 0.217 -17.040 1.00 91.75 199 GLY A N 1
ATOM 1690 C CA . GLY A 1 199 ? 26.153 -1.025 -17.730 1.00 91.75 199 GLY A CA 1
ATOM 1691 C C . GLY A 1 199 ? 25.587 -1.086 -19.150 1.00 91.75 199 GLY A C 1
ATOM 1692 O O . GLY A 1 199 ? 26.340 -1.290 -20.107 1.00 91.75 199 GLY A O 1
ATOM 1693 N N . TYR A 1 200 ? 24.288 -0.823 -19.304 1.00 90.69 200 TYR A N 1
ATOM 1694 C CA . TYR A 1 200 ? 23.597 -0.830 -20.594 1.00 90.69 200 TYR A CA 1
ATOM 1695 C C . TYR A 1 200 ? 24.258 0.110 -21.611 1.00 90.69 200 TYR A C 1
ATOM 1697 O O . TYR A 1 200 ? 24.640 -0.313 -22.709 1.00 90.69 200 TYR A O 1
ATOM 1705 N N . TYR A 1 201 ? 24.457 1.381 -21.248 1.00 90.44 201 TYR A N 1
ATOM 1706 C CA . TYR A 1 201 ? 25.041 2.356 -22.171 1.00 90.44 201 TYR A CA 1
ATOM 1707 C C . TYR A 1 201 ? 26.538 2.145 -22.405 1.00 90.44 201 TYR A C 1
ATOM 1709 O O . TYR A 1 201 ? 27.016 2.461 -23.494 1.00 90.44 201 TYR A O 1
ATOM 1717 N N . SER A 1 202 ? 27.275 1.551 -21.459 1.00 91.38 202 SER A N 1
ATOM 1718 C CA . SER A 1 202 ? 28.665 1.132 -21.689 1.00 91.38 202 SER A CA 1
ATOM 1719 C C . SER A 1 202 ? 28.759 0.068 -22.791 1.00 91.38 202 SER A C 1
ATOM 1721 O O . SER A 1 202 ? 29.575 0.183 -23.716 1.00 91.38 202 SER A O 1
ATOM 1723 N N . CYS A 1 203 ? 27.867 -0.928 -22.756 1.00 90.31 203 CYS A N 1
ATOM 1724 C CA . CYS A 1 203 ? 27.774 -1.960 -23.786 1.00 90.31 203 CYS A CA 1
ATOM 1725 C C . CYS A 1 203 ? 27.309 -1.389 -25.134 1.00 90.31 203 CYS A C 1
ATOM 1727 O O . CYS A 1 203 ? 27.956 -1.637 -26.154 1.00 90.31 203 CYS A O 1
ATOM 1729 N N . LYS A 1 204 ? 26.235 -0.583 -25.156 1.00 88.88 204 LYS A N 1
ATOM 1730 C CA . LYS A 1 204 ? 25.731 0.040 -26.395 1.00 88.88 204 LYS A CA 1
ATOM 1731 C C . LYS A 1 204 ? 26.770 0.950 -27.044 1.00 88.88 204 LYS A C 1
ATOM 1733 O O . LYS A 1 204 ? 26.993 0.830 -28.245 1.00 88.88 204 LYS A O 1
ATOM 1738 N N . ALA A 1 205 ? 27.454 1.794 -26.268 1.00 89.12 205 ALA A N 1
ATOM 1739 C CA . ALA A 1 205 ? 28.506 2.664 -26.790 1.00 89.12 205 ALA A CA 1
ATOM 1740 C C . ALA A 1 205 ? 29.649 1.857 -27.422 1.00 89.12 205 ALA A C 1
ATOM 1742 O O . ALA A 1 205 ? 30.118 2.212 -28.500 1.00 89.12 205 ALA A O 1
ATOM 1743 N N . SER A 1 206 ? 30.051 0.743 -26.800 1.00 91.75 206 SER A N 1
ATOM 1744 C CA . SER A 1 206 ? 31.078 -0.151 -27.352 1.00 91.75 206 SER A CA 1
ATOM 1745 C C . SER A 1 206 ? 30.658 -0.768 -28.694 1.00 91.75 206 SER A C 1
ATOM 1747 O O . SER A 1 206 ? 31.479 -0.839 -29.606 1.00 91.75 206 SER A O 1
ATOM 1749 N N . SER A 1 207 ? 29.385 -1.159 -28.841 1.00 91.06 207 SER A N 1
ATOM 1750 C CA . SER A 1 207 ? 28.827 -1.647 -30.116 1.00 91.06 207 SER A CA 1
ATOM 1751 C C . SER A 1 207 ? 28.827 -0.550 -31.179 1.00 91.06 207 SER A C 1
ATOM 1753 O O . SER A 1 207 ? 29.368 -0.735 -32.266 1.00 91.06 207 SER A O 1
ATOM 1755 N N . TRP A 1 208 ? 28.302 0.632 -30.843 1.00 90.94 208 TRP A N 1
ATOM 1756 C CA . TRP A 1 208 ? 28.208 1.762 -31.771 1.00 90.94 208 TRP A CA 1
ATOM 1757 C C . TRP A 1 208 ? 29.577 2.234 -32.262 1.00 90.94 208 TRP A C 1
ATOM 1759 O O . TRP A 1 208 ? 29.718 2.567 -33.430 1.00 90.94 208 TRP A O 1
ATOM 1769 N N . ILE A 1 209 ? 30.611 2.215 -31.417 1.00 90.00 209 ILE A N 1
ATOM 1770 C CA . ILE A 1 209 ? 31.980 2.569 -31.832 1.00 90.00 209 ILE A CA 1
ATOM 1771 C C . ILE A 1 209 ? 32.520 1.613 -32.911 1.00 90.00 209 ILE A C 1
ATOM 1773 O O . ILE A 1 209 ? 33.307 2.036 -33.758 1.00 90.00 209 ILE A O 1
ATOM 1777 N N . LEU A 1 210 ? 32.134 0.334 -32.876 1.00 90.81 210 LEU A N 1
ATOM 1778 C CA . LEU A 1 210 ? 32.574 -0.670 -33.850 1.00 90.81 210 LEU A CA 1
ATOM 1779 C C . LEU A 1 210 ? 31.734 -0.655 -35.133 1.00 90.81 210 LEU A C 1
ATOM 1781 O O . LEU A 1 210 ? 32.258 -0.955 -36.206 1.00 90.81 210 LEU A O 1
ATOM 1785 N N . GLU A 1 211 ? 30.444 -0.348 -35.015 1.00 90.38 211 GLU A N 1
ATOM 1786 C CA . GLU A 1 211 ? 29.456 -0.509 -36.087 1.00 90.38 211 GLU A CA 1
ATOM 1787 C C . GLU A 1 211 ? 29.136 0.795 -36.833 1.00 90.38 211 GLU A C 1
ATOM 1789 O O . GLU A 1 211 ? 28.809 0.751 -38.020 1.00 90.38 211 GLU A O 1
ATOM 1794 N N . ASP A 1 212 ? 29.241 1.949 -36.169 1.00 88.44 212 ASP A N 1
ATOM 1795 C CA . ASP A 1 212 ? 28.771 3.233 -36.688 1.00 88.44 212 ASP A CA 1
ATOM 1796 C C . ASP A 1 212 ? 29.904 4.180 -37.109 1.00 88.44 212 ASP A C 1
ATOM 1798 O O . ASP A 1 212 ? 31.048 4.114 -36.651 1.00 88.44 212 ASP A O 1
ATOM 1802 N N . SER A 1 213 ? 29.561 5.144 -37.967 1.00 90.75 213 SER A N 1
ATOM 1803 C CA . SER A 1 213 ? 30.442 6.271 -38.262 1.00 90.75 213 SER A CA 1
ATOM 1804 C C . SER A 1 213 ? 30.510 7.248 -37.077 1.00 90.75 213 SER A C 1
ATOM 1806 O O . SER A 1 213 ? 29.585 7.345 -36.273 1.00 90.75 213 SER A O 1
ATOM 1808 N N . CYS A 1 214 ? 31.591 8.030 -36.974 1.00 86.38 214 CYS A N 1
ATOM 1809 C CA . CYS A 1 214 ? 31.749 9.019 -35.899 1.00 86.38 214 CYS A CA 1
ATOM 1810 C C . CYS A 1 214 ? 30.553 10.004 -35.783 1.00 86.38 214 CYS A C 1
ATOM 1812 O O . CYS A 1 214 ? 30.065 10.203 -34.669 1.00 86.38 214 CYS A O 1
ATOM 1814 N N . PRO A 1 215 ? 30.009 10.574 -36.881 1.00 90.06 215 PRO A N 1
ATOM 1815 C CA . PRO A 1 215 ? 28.790 11.387 -36.812 1.00 90.06 215 PRO A CA 1
ATOM 1816 C C . PRO A 1 215 ? 27.566 10.640 -36.262 1.00 90.06 215 PRO A C 1
ATOM 1818 O O . PRO A 1 215 ? 26.838 11.196 -35.437 1.00 90.06 215 PRO A O 1
ATOM 1821 N N . ASP A 1 216 ? 27.356 9.390 -36.679 1.00 87.88 216 ASP A N 1
ATOM 1822 C CA . ASP A 1 216 ? 26.206 8.580 -36.254 1.00 87.88 216 ASP A CA 1
ATOM 1823 C C . ASP A 1 216 ? 26.307 8.200 -34.772 1.00 87.88 216 ASP A C 1
ATOM 1825 O O . ASP A 1 216 ? 25.325 8.309 -34.034 1.00 87.88 216 ASP A O 1
ATOM 1829 N N . TYR A 1 217 ? 27.509 7.847 -34.307 1.00 88.50 217 TYR A N 1
ATOM 1830 C CA . TYR A 1 217 ? 27.797 7.621 -32.890 1.00 88.50 217 TYR A CA 1
ATOM 1831 C C . TYR A 1 217 ? 27.479 8.863 -32.049 1.00 88.50 217 TYR A C 1
ATOM 1833 O O . TYR A 1 217 ? 26.759 8.772 -31.052 1.00 88.50 217 TYR A O 1
ATOM 1841 N N . MET A 1 218 ? 27.974 10.037 -32.459 1.00 87.88 218 MET A N 1
ATOM 1842 C CA . MET A 1 218 ? 27.741 11.288 -31.729 1.00 87.88 218 MET A CA 1
ATOM 1843 C C . MET A 1 218 ? 26.248 11.614 -31.638 1.00 87.88 218 MET A C 1
ATOM 1845 O O . MET A 1 218 ? 25.775 12.054 -30.587 1.00 87.88 218 MET A O 1
ATOM 1849 N N . LEU A 1 219 ? 25.490 11.359 -32.707 1.00 88.88 219 LEU A N 1
ATOM 1850 C CA . LEU A 1 219 ? 24.042 11.542 -32.721 1.00 88.88 219 LEU A CA 1
ATOM 1851 C C . LEU A 1 219 ? 23.328 10.561 -31.774 1.00 88.88 219 LEU A C 1
ATOM 1853 O O . LEU A 1 219 ? 22.511 10.999 -30.961 1.00 88.88 219 LEU A O 1
ATOM 1857 N N . LYS A 1 220 ? 23.665 9.264 -31.810 1.00 86.56 220 LYS A N 1
ATOM 1858 C CA . LYS A 1 220 ? 23.092 8.241 -30.911 1.00 86.56 220 LYS A CA 1
ATOM 1859 C C . LYS A 1 220 ? 23.407 8.515 -29.438 1.00 86.56 220 LYS A C 1
ATOM 1861 O O . LYS A 1 220 ? 22.505 8.444 -28.600 1.00 86.56 220 LYS A O 1
ATOM 1866 N N . ALA A 1 221 ? 24.646 8.891 -29.119 1.00 85.31 221 ALA A N 1
ATOM 1867 C CA . ALA A 1 221 ? 25.059 9.255 -27.763 1.00 85.31 221 ALA A CA 1
ATOM 1868 C C . ALA A 1 221 ? 24.299 10.491 -27.252 1.00 85.31 221 ALA A C 1
ATOM 1870 O O . ALA A 1 221 ? 23.802 10.503 -26.125 1.00 85.31 221 ALA A O 1
ATOM 1871 N N . THR A 1 222 ? 24.138 11.502 -28.110 1.00 83.44 222 THR A N 1
ATOM 1872 C CA . THR A 1 222 ? 23.400 12.725 -27.774 1.00 83.44 222 THR A CA 1
ATOM 1873 C C . THR A 1 222 ? 21.924 12.426 -27.495 1.00 83.44 222 THR A C 1
ATOM 1875 O O . THR A 1 222 ? 21.409 12.811 -26.446 1.00 83.44 222 THR A O 1
ATOM 1878 N N . LEU A 1 223 ? 21.248 11.672 -28.369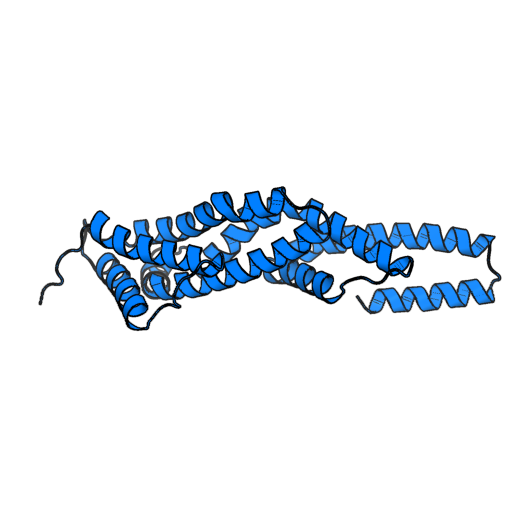 1.00 83.19 223 LEU A N 1
ATOM 1879 C CA . LEU A 1 223 ? 19.846 11.272 -28.173 1.00 83.19 223 LEU A CA 1
ATOM 1880 C C . LEU A 1 223 ? 19.639 10.433 -26.903 1.00 83.19 223 LEU A C 1
ATOM 1882 O O . LEU A 1 223 ? 18.672 10.649 -26.174 1.00 83.19 223 LEU A O 1
ATOM 1886 N N . SER A 1 224 ? 20.571 9.527 -26.610 1.00 80.31 224 SER A N 1
ATOM 1887 C CA . SER A 1 224 ? 20.521 8.670 -25.419 1.00 80.31 224 SER A CA 1
ATOM 1888 C C . SER A 1 224 ? 20.654 9.465 -24.120 1.00 80.31 224 SER A C 1
ATOM 1890 O O . SER A 1 224 ? 19.968 9.177 -23.142 1.00 80.31 224 SER A O 1
ATOM 1892 N N . SER A 1 225 ? 21.480 10.517 -24.118 1.00 71.94 225 SER A N 1
ATOM 1893 C CA . SER A 1 225 ? 21.610 11.411 -22.961 1.00 71.94 225 SER A CA 1
ATOM 1894 C C . SER A 1 225 ? 20.313 12.168 -22.656 1.00 71.94 225 SER A C 1
ATOM 1896 O O . SER A 1 225 ? 19.955 12.321 -21.493 1.00 71.94 225 SER A O 1
ATOM 1898 N N . TYR A 1 226 ? 19.548 12.567 -23.678 1.00 67.75 226 TYR A N 1
ATOM 1899 C CA . TYR A 1 226 ? 18.246 13.210 -23.483 1.00 67.75 226 TYR A CA 1
ATOM 1900 C C . TYR A 1 226 ? 17.167 12.248 -22.979 1.00 67.75 226 TYR A C 1
ATOM 1902 O O . TYR A 1 226 ? 16.305 12.663 -22.208 1.00 67.75 226 TYR A O 1
ATOM 1910 N N . ALA A 1 227 ? 17.221 10.971 -23.370 1.00 63.88 227 ALA A N 1
ATOM 1911 C CA . ALA A 1 227 ? 16.307 9.948 -22.862 1.00 63.88 227 ALA A CA 1
ATOM 1912 C C . ALA A 1 227 ? 16.498 9.677 -21.356 1.00 63.88 227 ALA A C 1
ATOM 1914 O O . ALA A 1 227 ? 15.540 9.322 -20.680 1.00 63.88 227 ALA A O 1
ATOM 1915 N N . LEU A 1 228 ? 17.706 9.899 -20.823 1.00 58.41 228 LEU A N 1
ATOM 1916 C CA . LEU A 1 228 ? 18.019 9.747 -19.397 1.00 58.41 228 LEU A CA 1
ATOM 1917 C C . LEU A 1 228 ? 17.481 10.876 -18.512 1.00 58.41 228 LEU A C 1
ATOM 1919 O O . LEU A 1 228 ? 17.201 10.645 -17.346 1.00 58.41 228 LEU A O 1
ATOM 1923 N N . VAL A 1 229 ? 17.326 12.085 -19.057 1.00 46.72 229 VAL A N 1
ATOM 1924 C CA . VAL A 1 229 ? 16.839 13.266 -18.313 1.00 46.72 229 VAL A CA 1
ATOM 1925 C C . VAL A 1 229 ? 15.301 13.313 -18.253 1.00 46.72 229 VAL A C 1
ATOM 1927 O O . VAL A 1 229 ? 14.730 14.157 -17.569 1.00 46.72 229 VAL A O 1
ATOM 1930 N N . GLY A 1 230 ? 14.617 12.437 -18.998 1.00 45.53 230 GLY A N 1
ATOM 1931 C CA . GLY A 1 230 ? 13.154 12.407 -19.117 1.00 45.53 230 GLY A CA 1
ATOM 1932 C C . GLY A 1 230 ? 12.434 11.321 -18.308 1.00 45.53 230 GLY A C 1
ATOM 1933 O O . GLY A 1 230 ? 11.220 11.192 -18.484 1.00 45.53 230 GLY A O 1
ATOM 1934 N N . LEU A 1 231 ? 13.161 10.540 -17.502 1.00 41.12 231 LEU A N 1
ATOM 1935 C CA . LEU A 1 231 ? 12.625 9.604 -16.502 1.00 41.12 231 LEU A CA 1
ATOM 1936 C C . LEU A 1 231 ? 12.417 10.332 -15.170 1.00 41.12 231 LEU A C 1
ATOM 1938 O O . LEU A 1 231 ? 11.391 10.036 -14.521 1.00 41.12 231 LEU A O 1
#

Radius of gyration: 24.25 Å; Cα contacts (8 Å, |Δi|>4): 160; chains: 1; bounding box: 59×28×73 Å

Solvent-accessible surface area (backbone atoms only — not comparable to full-atom values): 12997 Å² total; per-residue (Å²): 130,83,78,78,85,67,52,67,69,65,50,47,51,54,46,49,51,54,52,50,51,50,54,36,48,66,68,72,42,100,61,80,78,87,48,74,64,59,50,48,52,44,27,51,48,50,46,52,34,46,71,35,61,83,92,51,45,40,50,66,61,54,55,54,49,56,54,49,55,51,54,50,49,39,64,74,48,51,50,55,64,41,71,79,38,60,55,72,59,22,52,54,46,50,50,51,52,51,54,41,48,53,54,48,45,57,52,51,49,59,40,49,41,58,42,60,75,59,51,27,75,76,68,74,52,81,50,67,68,56,52,51,54,46,53,46,45,67,64,48,44,71,70,42,45,68,63,52,39,55,37,49,52,52,49,52,51,41,39,74,76,69,46,92,68,66,62,66,58,54,51,54,49,53,51,48,38,50,73,74,35,58,71,52,28,45,64,65,39,48,52,56,50,53,52,52,50,52,53,52,51,54,54,48,51,57,49,35,67,76,74,44,55,72,71,56,37,55,50,53,54,53,56,53,56,56,60,65,77,72,115

InterPro domains:
  IPR001373 Cullin, N-terminal [PF00888] (22-221)
  IPR016159 Cullin repeat-like-containing domain superfamily [SSF74788] (9-222)
  IPR045093 Cullin [PTHR11932] (8-221)

Foldseek 3Di:
DPDDQDDPVRLVVLLVVVLVLLLCVLVVHPHDPDDPVSLCSLQVSLVRQCPDDPPSNCLVVVLVVLLVSLLCSCVVPLVVCLVVDAFLSSLVSVLSVVVSLVVSLVSSCSSNVCCQVPVCVVVVHDHSSRSSLVSCCVRPCVVCLQRLQVSLLVQVVCVVVPHDDDVVSSVSSLVSQVVSDPVSSVPSHVVVSVVVVVVVVVVVLVVCVVVHDPVVSVVVVVVVVVVVVPD